Protein AF-A0AB34K8R4-F1 (afdb_monomer)

Structure (mmCIF, N/CA/C/O backbone):
data_AF-A0AB34K8R4-F1
#
_entry.id   AF-A0AB34K8R4-F1
#
loop_
_atom_site.group_PDB
_atom_site.id
_atom_site.type_symbol
_atom_site.label_atom_id
_atom_site.label_alt_id
_atom_site.label_comp_id
_atom_site.label_asym_id
_atom_site.label_entity_id
_atom_site.label_seq_id
_atom_site.pdbx_PDB_ins_code
_atom_site.Cartn_x
_atom_site.Cartn_y
_atom_site.Cartn_z
_atom_site.occupancy
_atom_site.B_iso_or_equiv
_atom_site.auth_seq_id
_atom_site.auth_comp_id
_atom_site.auth_asym_id
_atom_site.auth_atom_id
_atom_site.pdbx_PDB_model_num
ATOM 1 N N . MET A 1 1 ? -7.716 -26.026 41.797 1.00 44.16 1 MET A N 1
ATOM 2 C CA . MET A 1 1 ? -6.543 -26.499 41.030 1.00 44.16 1 MET A CA 1
ATOM 3 C C . MET A 1 1 ? -6.066 -25.318 40.185 1.00 44.16 1 MET A C 1
ATOM 5 O O . MET A 1 1 ? -6.617 -25.092 39.126 1.00 44.16 1 MET A O 1
ATOM 9 N N . GLN A 1 2 ? -5.386 -24.316 40.748 1.00 45.91 2 G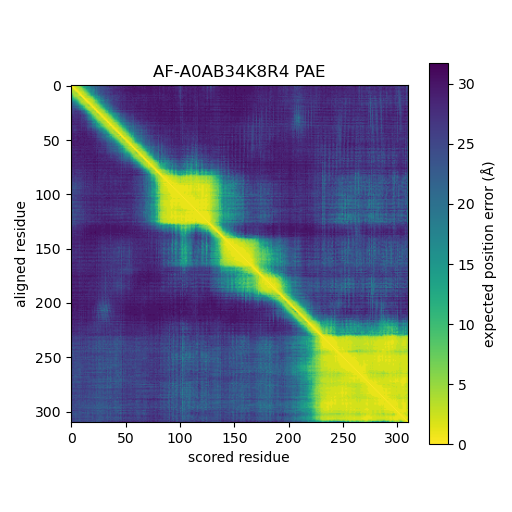LN A N 1
ATOM 10 C CA . GLN A 1 2 ? -3.930 -24.251 40.976 1.00 45.91 2 GLN A CA 1
ATOM 11 C C . GLN A 1 2 ? -3.099 -24.768 39.792 1.00 45.91 2 GLN A C 1
ATOM 13 O O . GLN A 1 2 ? -2.842 -25.962 39.697 1.00 45.91 2 GLN A O 1
ATOM 18 N N . ALA A 1 3 ? -2.654 -23.841 38.941 1.00 47.97 3 ALA A N 1
ATOM 19 C CA . ALA A 1 3 ? -1.427 -23.960 38.162 1.00 47.97 3 ALA A CA 1
ATOM 20 C C . ALA A 1 3 ? -0.857 -22.550 37.940 1.00 47.97 3 ALA A C 1
ATOM 22 O O . ALA A 1 3 ? -1.309 -21.797 37.082 1.00 47.97 3 ALA A O 1
ATOM 23 N N . CYS A 1 4 ? 0.107 -22.188 38.784 1.00 51.78 4 CYS A N 1
ATOM 24 C CA . CYS A 1 4 ? 0.983 -21.041 38.604 1.00 51.78 4 CYS A CA 1
ATOM 25 C C . CYS A 1 4 ? 1.878 -21.285 37.381 1.00 51.78 4 CYS A C 1
ATOM 27 O O . CYS A 1 4 ? 2.546 -22.316 37.331 1.00 51.78 4 CYS A O 1
ATOM 29 N N . TRP A 1 5 ? 1.952 -20.338 36.446 1.00 47.50 5 TRP A N 1
ATOM 30 C CA . TRP A 1 5 ? 3.063 -20.268 35.494 1.00 47.50 5 TRP A CA 1
ATOM 31 C C . TRP A 1 5 ? 3.930 -19.063 35.842 1.00 47.50 5 TRP A C 1
ATOM 33 O O . TRP A 1 5 ? 3.555 -17.907 35.668 1.00 47.50 5 TRP A O 1
ATOM 43 N N . ILE A 1 6 ? 5.070 -19.400 36.438 1.00 52.19 6 ILE A N 1
ATOM 44 C CA . ILE A 1 6 ? 6.186 -18.537 36.805 1.00 52.19 6 ILE A CA 1
ATOM 45 C C . ILE A 1 6 ? 6.989 -18.237 35.534 1.00 52.19 6 ILE A C 1
ATOM 47 O O . ILE A 1 6 ? 7.119 -19.089 34.654 1.00 52.19 6 ILE A O 1
ATOM 51 N N . GLY A 1 7 ? 7.497 -17.008 35.445 1.00 44.81 7 GLY A N 1
ATOM 52 C CA . GLY A 1 7 ? 8.233 -16.487 34.299 1.00 44.81 7 GLY A CA 1
ATOM 53 C C . GLY A 1 7 ? 9.544 -17.207 33.987 1.00 44.81 7 GLY A C 1
ATOM 54 O O . GLY A 1 7 ? 10.141 -17.870 34.833 1.00 44.81 7 GLY A O 1
ATOM 55 N N . ASN A 1 8 ? 10.012 -17.017 32.754 1.00 48.00 8 ASN A N 1
ATOM 56 C CA . ASN A 1 8 ? 11.366 -17.376 32.363 1.00 48.00 8 ASN A CA 1
ATOM 57 C C . ASN A 1 8 ? 11.880 -16.411 31.280 1.00 48.00 8 ASN A C 1
ATOM 59 O O . ASN A 1 8 ? 11.591 -16.567 30.096 1.00 48.00 8 ASN A O 1
ATOM 63 N N . THR A 1 9 ? 12.615 -15.381 31.699 1.00 48.06 9 THR A N 1
ATOM 64 C CA . THR A 1 9 ? 13.443 -14.534 30.829 1.00 48.06 9 THR A CA 1
ATOM 65 C C . THR A 1 9 ? 14.884 -15.040 30.884 1.00 48.06 9 THR A C 1
ATOM 67 O O . THR A 1 9 ? 15.492 -14.951 31.955 1.00 48.06 9 THR A O 1
ATOM 70 N N . PRO A 1 10 ? 15.493 -15.524 29.787 1.00 58.84 10 PRO A N 1
ATOM 71 C CA . PRO A 1 10 ? 16.933 -15.714 29.776 1.00 58.84 10 PRO A CA 1
ATOM 72 C C . PRO A 1 10 ? 17.637 -14.376 29.514 1.00 58.84 10 PRO A C 1
ATOM 74 O O . PRO A 1 10 ? 17.695 -13.880 28.391 1.00 58.84 10 PRO A O 1
ATOM 77 N N . SER A 1 11 ? 18.208 -13.813 30.578 1.00 50.53 11 SER A N 1
ATOM 78 C CA . SER A 1 11 ? 19.305 -12.847 30.506 1.00 50.53 11 SER A CA 1
ATOM 79 C C . SER A 1 11 ? 20.558 -13.553 29.987 1.00 50.53 11 SER A C 1
ATOM 81 O O . SER A 1 11 ? 21.302 -14.155 30.759 1.00 50.53 11 SER A O 1
ATOM 83 N N . SER A 1 12 ? 20.816 -13.487 28.685 1.00 56.31 12 SER A N 1
ATOM 84 C CA . SER A 1 12 ? 22.115 -13.850 28.115 1.00 56.31 12 SER A CA 1
ATOM 85 C C . SER A 1 12 ? 22.966 -12.592 27.958 1.00 56.31 12 SER A C 1
ATOM 87 O O . SER A 1 12 ? 22.833 -11.847 26.987 1.00 56.31 12 SER A O 1
ATOM 89 N N . GLY A 1 13 ? 23.830 -12.359 28.947 1.00 49.53 13 GLY A N 1
ATOM 90 C CA . GLY A 1 13 ? 24.922 -11.397 28.864 1.00 49.53 13 GLY A CA 1
ATOM 91 C C . GLY A 1 13 ? 25.917 -11.835 27.795 1.00 49.53 13 GLY A C 1
ATOM 92 O O . GLY A 1 13 ? 26.574 -12.864 27.934 1.00 49.53 13 GLY A O 1
ATOM 93 N N . PHE A 1 14 ? 26.008 -11.055 26.721 1.00 47.09 14 PHE A N 1
ATOM 94 C CA . PHE A 1 14 ? 27.017 -11.236 25.687 1.00 47.09 14 PHE A CA 1
ATOM 95 C C . PHE A 1 14 ? 28.217 -10.347 26.013 1.00 47.09 14 PHE A C 1
ATOM 97 O O . PHE A 1 14 ? 28.219 -9.138 25.784 1.00 47.09 14 PHE A O 1
ATOM 104 N N . THR A 1 15 ? 29.230 -10.965 26.609 1.00 52.12 15 THR A N 1
ATOM 105 C CA . THR A 1 15 ? 30.547 -10.379 26.857 1.00 52.12 15 THR A CA 1
ATOM 106 C C . THR A 1 15 ? 31.288 -10.261 25.523 1.00 52.12 15 THR A C 1
ATOM 108 O O . THR A 1 15 ? 31.590 -11.271 24.892 1.00 52.12 15 THR A O 1
ATOM 111 N N . PHE A 1 16 ? 31.581 -9.038 25.076 1.00 45.19 16 PHE A N 1
ATOM 112 C CA . PHE A 1 16 ? 32.457 -8.796 23.925 1.00 45.19 16 PHE A CA 1
ATOM 113 C C . PHE A 1 16 ? 33.918 -9.086 24.307 1.00 45.19 16 PHE A C 1
ATOM 115 O O . PHE A 1 16 ? 34.402 -8.494 25.276 1.00 45.19 16 PHE A O 1
ATOM 122 N N . PRO A 1 17 ? 34.655 -9.936 23.567 1.00 56.91 17 PRO A N 1
ATOM 123 C CA . PRO A 1 17 ? 36.096 -10.002 23.716 1.00 56.91 17 PRO A CA 1
ATOM 124 C C . PRO A 1 17 ? 36.736 -8.785 23.045 1.00 56.91 17 PRO A C 1
ATOM 126 O O . PRO A 1 17 ? 36.440 -8.427 21.904 1.00 56.91 17 PRO A O 1
ATOM 129 N N . ALA A 1 18 ? 37.624 -8.151 23.802 1.00 54.03 18 ALA A N 1
ATOM 130 C CA . ALA A 1 18 ? 38.539 -7.137 23.331 1.00 54.03 18 ALA A CA 1
ATOM 131 C C . ALA A 1 18 ? 39.548 -7.718 22.326 1.00 54.03 18 ALA A C 1
ATOM 133 O O . ALA A 1 18 ? 40.014 -8.843 22.482 1.00 54.03 18 ALA A O 1
ATOM 134 N N . SER A 1 19 ? 39.936 -6.862 21.380 1.00 53.72 19 SER A N 1
ATOM 135 C CA . SER A 1 19 ? 41.233 -6.848 20.695 1.00 53.72 19 SER A CA 1
ATOM 136 C C . SER A 1 19 ? 41.598 -8.042 19.811 1.00 53.72 19 SER A C 1
ATOM 138 O O . SER A 1 19 ? 42.140 -9.032 20.288 1.00 53.72 19 SER A O 1
ATOM 140 N N . LEU A 1 20 ? 41.500 -7.842 18.493 1.00 44.06 20 LEU A N 1
ATOM 141 C CA . LEU A 1 20 ? 42.453 -8.399 17.528 1.00 44.06 20 LEU A CA 1
ATOM 142 C C . LEU A 1 20 ? 42.766 -7.355 16.430 1.00 44.06 20 LEU A C 1
ATOM 144 O O . LEU A 1 20 ? 41.866 -6.604 16.046 1.00 44.06 20 LEU A O 1
ATOM 148 N N . PRO A 1 21 ? 44.028 -7.266 15.964 1.00 64.88 21 PRO A N 1
ATOM 149 C CA . PRO A 1 21 ? 44.487 -6.306 14.966 1.00 64.88 21 PRO A CA 1
ATOM 150 C C . PRO A 1 21 ? 44.390 -6.905 13.556 1.00 64.88 21 PRO A C 1
ATOM 152 O O . PRO A 1 21 ? 44.861 -8.015 13.340 1.00 64.88 21 PRO A O 1
ATOM 155 N N . GLU A 1 22 ? 43.848 -6.168 12.584 1.00 44.31 22 GLU A N 1
ATOM 156 C CA . GLU A 1 22 ? 43.955 -6.539 11.165 1.00 44.31 22 GLU A CA 1
ATOM 157 C C . GLU A 1 22 ? 44.293 -5.323 10.293 1.00 44.31 22 GLU A C 1
ATOM 159 O O . GLU A 1 22 ? 43.442 -4.637 9.727 1.00 44.31 22 GLU A O 1
ATOM 164 N N . ASP A 1 23 ? 45.600 -5.085 10.181 1.00 50.81 23 ASP A N 1
ATOM 165 C CA . ASP A 1 23 ? 46.236 -4.644 8.944 1.00 50.81 23 ASP A CA 1
ATOM 166 C C . ASP A 1 23 ? 45.955 -5.680 7.841 1.00 50.81 23 ASP A C 1
ATOM 168 O O . ASP A 1 23 ? 46.574 -6.739 7.844 1.00 50.81 23 ASP A O 1
ATOM 172 N N . ALA A 1 24 ? 45.030 -5.392 6.915 1.00 49.94 24 ALA A N 1
ATOM 173 C CA . ALA A 1 24 ? 45.035 -5.876 5.521 1.00 49.94 24 ALA A CA 1
ATOM 174 C C . ALA A 1 24 ? 43.734 -5.489 4.789 1.00 49.94 24 ALA A C 1
ATOM 176 O O . ALA A 1 24 ? 42.838 -6.306 4.589 1.00 49.94 24 ALA A O 1
ATOM 177 N N . PHE A 1 25 ? 43.636 -4.248 4.308 1.00 41.22 25 PHE A N 1
ATOM 178 C CA . PHE A 1 25 ? 42.650 -3.900 3.277 1.00 41.22 25 PHE A CA 1
ATOM 179 C C . PHE A 1 25 ? 43.275 -4.055 1.880 1.00 41.22 25 PHE A C 1
ATOM 181 O O . PHE A 1 25 ? 44.130 -3.243 1.514 1.00 41.22 25 PHE A O 1
ATOM 188 N N . PRO A 1 26 ? 42.859 -5.033 1.049 1.00 48.69 26 PRO A N 1
ATOM 189 C CA . PRO A 1 26 ? 43.187 -5.017 -0.367 1.00 48.69 26 PRO A CA 1
ATOM 190 C C . PRO A 1 26 ? 42.372 -3.935 -1.088 1.00 48.69 26 PRO A C 1
ATOM 192 O O . PRO A 1 26 ? 41.167 -3.762 -0.899 1.00 48.69 26 PRO A O 1
ATOM 195 N N . ALA A 1 27 ? 43.085 -3.182 -1.917 1.00 41.94 27 ALA A N 1
ATOM 196 C CA . ALA A 1 27 ? 42.621 -2.008 -2.626 1.00 41.94 27 ALA A CA 1
ATOM 197 C C . ALA A 1 27 ? 41.453 -2.271 -3.599 1.00 41.94 27 ALA A C 1
ATOM 199 O O . ALA A 1 27 ? 41.470 -3.192 -4.409 1.00 41.94 27 ALA A O 1
ATOM 200 N N . ALA A 1 28 ? 40.479 -1.362 -3.530 1.00 43.00 28 ALA A N 1
ATOM 201 C CA . ALA A 1 28 ? 39.682 -0.780 -4.610 1.00 43.00 28 ALA A CA 1
ATOM 202 C C . ALA A 1 28 ? 39.607 -1.528 -5.962 1.00 43.00 28 ALA A C 1
ATOM 204 O O . ALA A 1 28 ? 40.502 -1.457 -6.804 1.00 43.00 28 ALA A O 1
ATOM 205 N N . PHE A 1 29 ? 38.427 -2.088 -6.242 1.00 39.03 29 PHE A N 1
ATOM 206 C CA . PHE A 1 29 ? 37.989 -2.441 -7.592 1.00 39.03 29 PHE A CA 1
ATOM 207 C C . PHE A 1 29 ? 37.961 -1.202 -8.517 1.00 39.03 29 PHE A C 1
ATOM 209 O O . PHE A 1 29 ? 37.364 -0.181 -8.153 1.00 39.03 29 PHE A O 1
ATOM 216 N N . PRO A 1 30 ? 38.526 -1.265 -9.739 1.00 48.47 30 PRO A N 1
ATOM 217 C CA . PRO A 1 30 ? 38.465 -0.158 -10.682 1.00 48.47 30 PRO A CA 1
ATOM 218 C C . PRO A 1 30 ? 37.067 -0.036 -11.302 1.00 48.47 30 PRO A C 1
ATOM 220 O O . PRO A 1 30 ? 36.516 -0.972 -11.885 1.00 48.47 30 PRO A O 1
ATOM 223 N N . ARG A 1 31 ? 36.502 1.171 -11.217 1.00 47.34 31 ARG A N 1
ATOM 224 C CA . ARG A 1 31 ? 35.324 1.594 -11.981 1.00 47.34 31 ARG A CA 1
ATOM 225 C C . ARG A 1 31 ? 35.638 1.519 -13.479 1.00 47.34 31 ARG A C 1
ATOM 227 O O . ARG A 1 31 ? 36.459 2.288 -13.970 1.00 47.34 31 ARG A O 1
ATOM 234 N N . ARG A 1 32 ? 34.944 0.645 -14.218 1.00 40.44 32 ARG A N 1
ATOM 235 C CA . ARG A 1 32 ? 34.864 0.720 -15.686 1.00 40.44 32 ARG A CA 1
ATOM 236 C C . ARG A 1 32 ? 34.214 2.051 -16.074 1.00 40.44 32 ARG A C 1
ATOM 238 O O . ARG A 1 32 ? 33.018 2.246 -15.868 1.00 40.44 32 ARG A O 1
ATOM 245 N N . SER A 1 33 ? 35.018 2.965 -16.606 1.00 47.97 33 SER A N 1
ATOM 246 C CA . SER A 1 33 ? 34.569 4.179 -17.279 1.00 47.97 33 SER A CA 1
ATOM 247 C C . SER A 1 33 ? 33.841 3.802 -18.570 1.00 47.97 33 SER A C 1
ATOM 249 O O . SER A 1 33 ? 34.369 3.096 -19.427 1.00 47.97 33 SER A O 1
ATOM 251 N N . ALA A 1 34 ? 32.593 4.250 -18.694 1.00 50.00 34 ALA A N 1
ATOM 252 C CA . ALA A 1 34 ? 31.858 4.205 -19.948 1.00 50.00 34 ALA A CA 1
ATOM 253 C C . ALA A 1 34 ? 32.475 5.217 -20.937 1.00 50.00 34 ALA A C 1
ATOM 255 O O . ALA A 1 34 ? 32.829 6.322 -20.515 1.00 50.00 34 ALA A O 1
ATOM 256 N N . PRO A 1 35 ? 32.613 4.878 -22.231 1.00 53.62 35 PRO A N 1
ATOM 257 C CA . PRO A 1 35 ? 33.081 5.821 -23.239 1.00 53.62 35 PRO A CA 1
ATOM 258 C C . PRO A 1 35 ? 32.061 6.950 -23.430 1.00 53.62 35 PRO A C 1
ATOM 260 O O . PRO A 1 35 ? 30.857 6.712 -23.534 1.00 53.62 35 PRO A O 1
ATOM 263 N N . ALA A 1 36 ? 32.564 8.185 -23.467 1.00 54.62 36 ALA A N 1
ATOM 264 C CA . ALA A 1 36 ? 31.784 9.382 -23.745 1.00 54.62 36 ALA A CA 1
ATOM 265 C C . ALA A 1 36 ? 31.084 9.276 -25.117 1.00 54.62 36 ALA A C 1
ATOM 267 O O . ALA A 1 36 ? 31.716 8.849 -26.088 1.00 54.62 36 ALA A O 1
ATOM 268 N N . PRO A 1 37 ? 29.801 9.665 -25.232 1.00 55.03 37 PRO A N 1
ATOM 269 C CA . PRO A 1 37 ? 29.131 9.707 -26.522 1.00 55.03 37 PRO A CA 1
ATOM 270 C C . PRO A 1 37 ? 29.724 10.831 -27.390 1.00 55.03 37 PRO A C 1
ATOM 272 O O . PRO A 1 37 ? 30.011 11.917 -26.877 1.00 55.03 37 PRO A O 1
ATOM 275 N N . PRO A 1 38 ? 29.896 10.613 -28.706 1.00 54.22 38 PRO A N 1
ATOM 276 C CA . PRO A 1 38 ? 30.316 11.671 -29.610 1.00 54.22 38 PRO A CA 1
ATOM 277 C C . PRO A 1 38 ? 29.244 12.762 -29.653 1.00 54.22 38 PRO A C 1
ATOM 279 O O . PRO A 1 38 ? 28.055 12.475 -29.815 1.00 54.22 38 PRO A O 1
ATOM 282 N N . LEU A 1 39 ? 29.684 14.016 -29.542 1.00 52.31 39 LEU A N 1
ATOM 283 C CA . LEU A 1 39 ? 28.885 15.213 -29.787 1.00 52.31 39 LEU A CA 1
ATOM 284 C C . LEU A 1 39 ? 28.415 15.217 -31.248 1.00 52.31 39 LEU A C 1
ATOM 286 O O . LEU A 1 39 ? 29.022 15.829 -32.125 1.00 52.31 39 LEU A O 1
ATOM 290 N N . ARG A 1 40 ? 27.318 14.510 -31.527 1.00 42.81 40 ARG A N 1
ATOM 291 C CA . ARG A 1 40 ? 26.565 14.686 -32.762 1.00 42.81 40 ARG A CA 1
ATOM 292 C C . ARG A 1 40 ? 25.694 15.920 -32.608 1.00 42.81 40 ARG A C 1
ATOM 294 O O . ARG A 1 40 ? 24.603 15.872 -32.050 1.00 42.81 40 ARG A O 1
ATOM 301 N N . SER A 1 41 ? 26.225 17.013 -33.144 1.00 54.44 41 SER A N 1
ATOM 302 C CA . SER A 1 41 ? 25.468 18.154 -33.639 1.00 54.44 41 SER A CA 1
ATOM 303 C C . SER A 1 41 ? 24.287 17.649 -34.475 1.00 54.44 41 SER A C 1
ATOM 305 O O . SER A 1 41 ? 24.445 17.215 -35.615 1.00 54.44 41 SER A O 1
ATOM 307 N N . LEU A 1 42 ? 23.102 17.641 -33.872 1.00 47.56 42 LEU A N 1
ATOM 308 C CA . LEU A 1 42 ? 21.835 17.539 -34.572 1.00 47.56 42 LEU A CA 1
ATOM 309 C C . LEU A 1 42 ? 21.083 18.827 -34.272 1.00 47.56 42 LEU A C 1
ATOM 311 O O . LEU A 1 42 ? 20.375 18.947 -33.276 1.00 47.56 42 LEU A O 1
ATOM 315 N N . TYR A 1 43 ? 21.255 19.792 -35.172 1.00 49.38 43 TYR A N 1
ATOM 316 C CA . TYR A 1 43 ? 20.248 20.803 -35.445 1.00 49.38 43 TYR A CA 1
ATOM 317 C C . TYR A 1 43 ? 18.932 20.083 -35.782 1.00 49.38 43 TYR A C 1
ATOM 319 O O . TYR A 1 43 ? 18.645 19.787 -36.944 1.00 49.38 43 TYR A O 1
ATOM 327 N N . LEU A 1 44 ? 18.118 19.776 -34.768 1.00 46.31 44 LEU A N 1
ATOM 328 C CA . LEU A 1 44 ? 16.710 19.473 -34.978 1.00 46.31 44 LEU A CA 1
ATOM 329 C C . LEU A 1 44 ? 15.996 20.784 -35.285 1.00 46.31 44 LEU A C 1
ATOM 331 O O . LEU A 1 44 ? 15.543 21.528 -34.423 1.00 46.31 44 LEU A O 1
ATOM 335 N N . ARG A 1 45 ? 15.949 21.034 -36.587 1.00 42.03 45 ARG A N 1
ATOM 336 C CA . ARG A 1 45 ? 14.981 21.843 -37.308 1.00 42.03 45 ARG A CA 1
ATOM 337 C C . ARG A 1 45 ? 13.584 21.623 -36.710 1.00 42.03 45 ARG A C 1
ATOM 339 O O . ARG A 1 45 ? 12.965 20.594 -36.960 1.00 42.03 45 ARG A O 1
ATOM 346 N N . SER A 1 46 ? 13.114 22.581 -35.916 1.00 47.34 46 SER A N 1
ATOM 347 C CA . SER A 1 46 ? 11.742 22.655 -35.412 1.00 47.34 46 SER A CA 1
ATOM 348 C C . SER A 1 46 ? 10.745 22.656 -36.575 1.00 47.34 46 SER A C 1
ATOM 350 O O . SER A 1 46 ? 10.755 23.604 -37.365 1.00 47.34 46 SER A O 1
ATOM 352 N N . PRO A 1 47 ? 9.848 21.664 -36.707 1.00 54.41 47 PRO A N 1
ATOM 353 C CA . PRO A 1 47 ? 8.673 21.830 -37.536 1.00 54.41 47 PRO A CA 1
ATOM 354 C C . PRO A 1 47 ? 7.611 22.579 -36.727 1.00 54.41 47 PRO A C 1
ATOM 356 O O . PRO A 1 47 ? 7.240 22.199 -35.617 1.00 54.41 47 PRO A O 1
ATOM 359 N N . HIS A 1 48 ? 7.158 23.684 -37.308 1.00 42.62 48 HIS A N 1
ATOM 360 C CA . HIS A 1 48 ? 6.106 24.549 -36.808 1.00 42.62 48 HIS A CA 1
ATOM 361 C C . HIS A 1 48 ? 4.914 23.776 -36.232 1.00 42.62 48 HIS A C 1
ATOM 363 O O . HIS A 1 48 ? 4.244 22.996 -36.909 1.00 42.62 48 HIS A O 1
ATOM 369 N N . ARG A 1 49 ? 4.627 24.107 -34.975 1.00 45.16 49 ARG A N 1
ATOM 370 C CA . ARG A 1 49 ? 3.374 23.892 -34.258 1.00 45.16 49 ARG A CA 1
ATOM 371 C C . ARG A 1 49 ? 2.233 24.506 -35.090 1.00 45.16 49 ARG A C 1
ATOM 373 O O . ARG A 1 49 ? 1.983 25.705 -35.003 1.00 45.16 49 ARG A O 1
ATOM 380 N N . ARG A 1 50 ? 1.565 23.712 -35.939 1.00 47.16 50 ARG A N 1
ATOM 381 C CA . ARG A 1 50 ? 0.283 24.111 -36.542 1.00 47.16 50 ARG A CA 1
ATOM 382 C C . ARG A 1 50 ? -0.771 24.081 -35.445 1.00 47.16 50 ARG A C 1
ATOM 384 O O . ARG A 1 50 ? -1.237 23.022 -35.039 1.00 47.16 50 ARG A O 1
ATOM 391 N N . LEU A 1 51 ? -1.101 25.272 -34.963 1.00 47.84 51 LEU A N 1
ATOM 392 C CA . LEU A 1 51 ? -2.338 25.559 -34.259 1.00 47.84 51 LEU A CA 1
ATOM 393 C C . LEU A 1 51 ? -3.498 25.161 -35.181 1.00 47.84 51 LEU A C 1
ATOM 395 O O . LEU A 1 51 ? -3.706 25.790 -36.215 1.00 47.84 51 LEU A O 1
ATOM 399 N N . HIS A 1 52 ? -4.225 24.108 -34.822 1.00 45.34 52 HIS A N 1
ATOM 400 C CA . HIS A 1 52 ? -5.573 23.873 -35.323 1.00 45.34 52 HIS A CA 1
ATOM 401 C C . HIS A 1 52 ? -6.558 24.332 -34.240 1.00 45.34 52 HIS A C 1
ATOM 403 O O . HIS A 1 52 ? -6.656 23.672 -33.207 1.00 45.34 52 HIS A O 1
ATOM 409 N N . PRO A 1 53 ? -7.278 25.449 -34.442 1.00 61.50 53 PRO A N 1
ATOM 410 C CA . PRO A 1 53 ? -8.478 25.773 -33.689 1.00 61.50 53 PRO A CA 1
ATOM 411 C C . PRO A 1 53 ? -9.694 25.196 -34.432 1.00 61.50 53 PRO A C 1
ATOM 413 O O . PRO A 1 53 ? -10.075 25.684 -35.490 1.00 61.50 53 PRO A O 1
ATOM 416 N N . ASN A 1 54 ? -10.270 24.120 -33.905 1.00 51.59 54 ASN A N 1
ATOM 417 C CA . ASN A 1 54 ? -11.575 23.570 -34.300 1.00 51.59 54 ASN A CA 1
ATOM 418 C C . ASN A 1 54 ? -12.066 22.752 -33.094 1.00 51.59 54 ASN A C 1
ATOM 420 O O . ASN A 1 54 ? -11.643 21.614 -32.938 1.00 51.59 54 ASN A O 1
ATOM 424 N N . GLY A 1 55 ? -12.673 23.375 -32.077 1.00 43.88 55 GLY A N 1
ATOM 425 C CA . GLY A 1 55 ? -14.138 23.494 -31.921 1.00 43.88 55 GLY A CA 1
ATOM 426 C C . GLY A 1 55 ? -14.660 22.361 -31.001 1.00 43.88 55 GLY A C 1
ATOM 427 O O . GLY A 1 55 ? -13.993 21.332 -30.952 1.00 43.88 55 GLY A O 1
ATOM 428 N N . PRO A 1 56 ? -15.788 22.478 -30.262 1.00 51.75 56 PRO A N 1
ATOM 429 C CA . PRO A 1 56 ? -16.853 23.466 -30.372 1.00 51.75 56 PRO A CA 1
ATOM 430 C C . PRO A 1 56 ? -17.093 24.334 -29.116 1.00 51.75 56 PRO A C 1
ATOM 432 O O . PRO A 1 56 ? -16.678 24.053 -27.996 1.00 51.75 56 PRO A O 1
ATOM 435 N N . SER A 1 57 ? -17.800 25.414 -29.412 1.00 54.03 57 SER A N 1
ATOM 436 C CA . SER A 1 57 ? -18.475 26.437 -28.616 1.00 54.03 57 SER A CA 1
ATOM 437 C C . SER A 1 57 ? -19.036 26.056 -27.228 1.00 54.03 57 SER A C 1
ATOM 439 O O . SER A 1 57 ? -19.642 24.997 -27.071 1.00 54.03 57 SER A O 1
ATOM 441 N N . PRO A 1 58 ? -18.990 26.995 -26.257 1.00 54.91 58 PRO A N 1
ATOM 442 C CA . PRO A 1 58 ? -19.850 26.976 -25.079 1.00 54.91 58 PRO A CA 1
ATOM 443 C C . PRO A 1 58 ? -21.273 27.400 -25.473 1.00 54.91 58 PRO A C 1
ATOM 445 O O . PRO A 1 58 ? -21.481 28.489 -26.013 1.00 54.91 58 PRO A O 1
ATOM 448 N N . LEU A 1 59 ? -22.260 26.539 -25.224 1.00 60.97 59 LEU A N 1
ATOM 449 C CA . LEU A 1 59 ? -23.664 26.921 -25.357 1.00 60.97 59 LEU A CA 1
ATOM 450 C C . LEU A 1 59 ? -24.079 27.847 -24.198 1.00 60.97 59 LEU A C 1
ATOM 452 O O . LEU A 1 59 ? -23.733 27.567 -23.048 1.00 60.97 59 LEU A O 1
ATOM 456 N N . PRO A 1 60 ? -24.831 28.925 -24.483 1.00 60.75 60 PRO A N 1
ATOM 457 C CA . PRO A 1 60 ? -25.335 29.851 -23.484 1.00 60.75 60 PRO A CA 1
ATOM 458 C C . PRO A 1 60 ? -26.780 29.507 -23.050 1.00 60.75 60 PRO A C 1
ATOM 460 O O . PRO A 1 60 ? -27.564 29.000 -23.843 1.00 60.75 60 PRO A O 1
ATOM 463 N N . TYR A 1 61 ? -27.0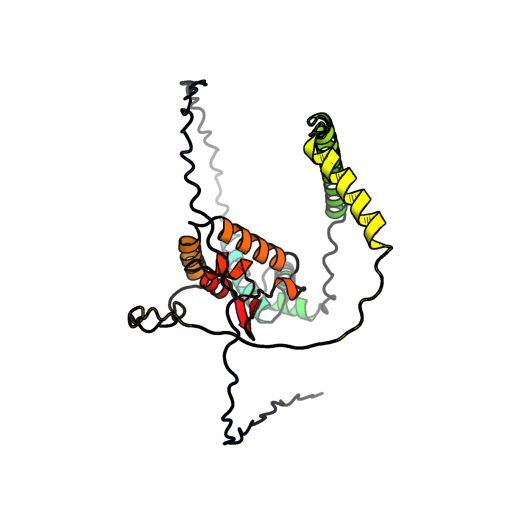94 29.828 -21.788 1.00 56.34 61 TYR A N 1
ATOM 464 C CA . TYR A 1 61 ? -28.413 30.038 -21.156 1.00 56.34 61 TYR A CA 1
ATOM 465 C C . TYR A 1 61 ? -29.593 29.103 -21.476 1.00 56.34 61 TYR A C 1
ATOM 467 O O . TYR A 1 61 ? -30.163 29.196 -22.550 1.00 56.34 61 TYR A O 1
ATOM 475 N N . LEU A 1 62 ? -30.116 28.424 -20.443 1.00 46.00 62 LEU A N 1
ATOM 476 C CA . LEU A 1 62 ? -31.559 28.338 -20.134 1.00 46.00 62 LEU A CA 1
ATOM 477 C C . LEU A 1 62 ? -31.703 28.162 -18.608 1.00 46.00 62 LEU A C 1
ATOM 479 O O . LEU A 1 62 ? -31.203 27.206 -18.031 1.00 46.00 62 LEU A O 1
ATOM 483 N N . LEU A 1 63 ? -32.091 29.220 -17.896 1.00 41.56 63 LEU A N 1
ATOM 484 C CA . LEU A 1 63 ? -33.428 29.401 -17.315 1.00 41.56 63 LEU A CA 1
ATOM 485 C C . LEU A 1 63 ? -33.879 28.286 -16.347 1.00 41.56 63 LEU A C 1
ATOM 487 O O . LEU A 1 63 ? -34.140 27.150 -16.719 1.00 41.56 63 LEU A O 1
ATOM 491 N N . THR A 1 64 ? -34.026 28.716 -15.093 1.00 47.81 64 THR A N 1
ATOM 492 C CA . THR A 1 64 ? -34.771 28.153 -13.953 1.00 47.81 64 THR A CA 1
ATOM 493 C C . THR A 1 64 ? -35.926 27.191 -14.273 1.00 47.81 64 THR A C 1
ATOM 495 O O . THR A 1 64 ? -36.687 27.437 -15.207 1.00 47.81 64 THR A O 1
ATOM 498 N N . PRO A 1 65 ? -36.245 26.291 -13.322 1.00 50.78 65 PRO A N 1
ATOM 499 C CA . PRO A 1 65 ? -37.479 26.540 -12.577 1.00 50.78 65 PRO A CA 1
ATOM 500 C C . PRO A 1 65 ? -37.251 26.653 -11.066 1.00 50.78 65 PRO A C 1
ATOM 502 O O . PRO A 1 65 ? -36.883 25.718 -10.361 1.00 50.78 65 PRO A O 1
ATOM 505 N N . ARG A 1 66 ? -37.580 27.845 -10.571 1.00 53.84 66 ARG A N 1
ATOM 506 C CA . ARG A 1 66 ? -38.127 28.095 -9.242 1.00 53.84 66 ARG A CA 1
ATOM 507 C C . ARG A 1 66 ? -39.362 27.207 -9.090 1.00 53.84 66 ARG A C 1
ATOM 509 O O . ARG A 1 66 ? -40.374 27.490 -9.720 1.00 53.84 66 ARG A O 1
ATOM 516 N N . SER A 1 67 ? -39.305 26.146 -8.290 1.00 43.12 67 SER A N 1
ATOM 517 C CA . SER A 1 67 ? -40.532 25.451 -7.908 1.00 43.12 67 SER A CA 1
ATOM 518 C C . SER A 1 67 ? -40.394 24.714 -6.583 1.00 43.12 67 SER A C 1
ATOM 520 O O . SER A 1 67 ? -39.653 23.748 -6.452 1.00 43.12 67 SER A O 1
ATOM 522 N N . SER A 1 68 ? -41.213 25.186 -5.644 1.00 44.34 68 SER A N 1
ATOM 523 C CA . SER A 1 68 ? -41.858 24.387 -4.606 1.00 44.34 68 SER A CA 1
ATOM 524 C C . SER A 1 68 ? -41.016 23.985 -3.396 1.00 44.34 68 SER A C 1
ATOM 526 O O . SER A 1 68 ? -40.691 22.821 -3.185 1.00 44.34 68 SER A O 1
ATOM 528 N N . SER A 1 69 ? -40.830 24.948 -2.485 1.00 45.62 69 SER A N 1
ATOM 529 C CA . SER A 1 69 ? -40.910 24.654 -1.050 1.00 45.62 69 SER A CA 1
ATOM 530 C C . SER A 1 69 ? -42.268 24.016 -0.746 1.00 45.62 69 SER A C 1
ATOM 532 O O . SER A 1 69 ? -43.232 24.706 -0.414 1.00 45.62 69 SER A O 1
ATOM 534 N N . VAL A 1 70 ? -42.349 22.693 -0.851 1.00 51.19 70 VAL A N 1
ATOM 535 C CA . VAL A 1 70 ? -43.406 21.926 -0.197 1.00 51.19 70 VAL A CA 1
ATOM 536 C C . VAL A 1 70 ? -43.096 21.984 1.294 1.00 51.19 70 VAL A C 1
ATOM 538 O O . VAL A 1 70 ? -42.219 21.284 1.798 1.00 51.19 70 VAL A O 1
ATOM 541 N N . ARG A 1 71 ? -43.777 22.893 1.998 1.00 47.25 71 ARG A N 1
ATOM 542 C CA . ARG A 1 71 ? -43.867 22.860 3.458 1.00 47.25 71 ARG A CA 1
ATOM 543 C C . ARG A 1 71 ? -44.614 21.581 3.817 1.00 47.25 71 ARG A C 1
ATOM 545 O O . ARG A 1 71 ? -45.839 21.542 3.762 1.00 47.25 71 ARG A O 1
ATOM 552 N N . LEU A 1 72 ? -43.859 20.532 4.125 1.00 46.00 72 LEU A N 1
ATOM 553 C CA . LEU A 1 72 ? -44.398 19.354 4.786 1.00 46.00 72 LEU A CA 1
ATOM 554 C C . LEU A 1 72 ? -45.055 19.803 6.102 1.00 46.00 72 LEU A C 1
ATOM 556 O O . LEU A 1 72 ? -44.462 20.613 6.823 1.00 46.00 72 LEU A O 1
ATOM 560 N N . PRO A 1 73 ? -46.271 19.320 6.407 1.00 58.91 73 PRO A N 1
ATOM 561 C CA . PRO A 1 73 ? -46.914 19.578 7.683 1.00 58.91 73 PRO A CA 1
ATOM 562 C C . PRO A 1 73 ? -45.992 19.070 8.789 1.00 58.91 73 PRO A C 1
ATOM 564 O O . PRO A 1 73 ? -45.679 17.883 8.863 1.00 58.91 73 PRO A O 1
ATOM 567 N N . THR A 1 74 ? -45.524 19.992 9.626 1.00 61.22 74 THR A N 1
ATOM 568 C CA . THR A 1 74 ? -44.865 19.672 10.889 1.00 61.22 74 THR A CA 1
ATOM 569 C C . THR A 1 74 ? -45.794 18.749 11.670 1.00 61.22 74 THR A C 1
ATOM 571 O O . THR A 1 74 ? -46.906 19.183 11.991 1.00 61.22 74 THR A O 1
ATOM 574 N N . PRO A 1 75 ? -45.397 17.498 11.959 1.00 59.16 75 PRO A N 1
ATOM 575 C CA . PRO A 1 75 ? -46.197 16.643 12.813 1.00 59.16 75 PRO A CA 1
ATOM 576 C C . PRO A 1 75 ? -46.293 17.317 14.191 1.00 59.16 75 PRO A C 1
ATOM 578 O O . PRO A 1 75 ? -45.257 17.612 14.797 1.00 59.16 75 PRO A O 1
ATOM 581 N N . PRO A 1 76 ? -47.500 17.610 14.706 1.00 61.34 76 PRO A N 1
ATOM 582 C CA . PRO A 1 76 ? -47.649 17.830 16.133 1.00 61.34 76 PRO A CA 1
ATOM 583 C C . PRO A 1 76 ? -47.291 16.510 16.829 1.00 61.34 76 PRO A C 1
ATOM 585 O O . PRO A 1 76 ? -47.470 15.445 16.248 1.00 61.34 76 PRO A O 1
ATOM 588 N N . PHE A 1 77 ? -46.799 16.582 18.064 1.00 49.38 77 PHE A N 1
ATOM 589 C CA . PHE A 1 77 ? -46.335 15.457 18.892 1.00 49.38 77 PHE A CA 1
ATOM 590 C C . PHE A 1 77 ? -44.863 15.053 18.690 1.00 49.38 77 PHE A C 1
ATOM 592 O O . PHE A 1 77 ? -44.525 14.045 18.089 1.00 49.38 77 PHE A O 1
ATOM 599 N N . GLY A 1 78 ? -43.954 15.835 19.278 1.00 55.75 78 GLY A N 1
ATOM 600 C CA . GLY A 1 78 ? -43.371 15.488 20.584 1.00 55.75 78 GLY A CA 1
ATOM 601 C C . GLY A 1 78 ? -42.770 14.093 20.821 1.00 55.75 78 GLY A C 1
ATOM 602 O O . GLY A 1 78 ? -42.595 13.737 21.984 1.00 55.75 78 GLY A O 1
ATOM 603 N N . VAL A 1 79 ? -42.432 13.298 19.804 1.00 56.09 79 VAL A N 1
ATOM 604 C CA . VAL A 1 79 ? -41.654 12.068 20.022 1.00 56.09 79 VAL A CA 1
ATOM 605 C C . VAL A 1 79 ? -40.191 12.466 20.226 1.00 56.09 79 VAL A C 1
ATOM 607 O O . VAL A 1 79 ? -39.450 12.691 19.271 1.00 56.09 79 VAL A O 1
ATOM 610 N N . ARG A 1 80 ? -39.774 12.622 21.490 1.00 57.53 80 ARG A N 1
ATOM 611 C CA . ARG A 1 80 ? -38.358 12.809 21.841 1.00 57.53 80 ARG A CA 1
ATOM 612 C C . ARG A 1 80 ? -37.575 11.621 21.259 1.00 57.53 80 ARG A C 1
ATOM 614 O O . ARG A 1 80 ? -37.919 10.483 21.579 1.00 57.53 80 ARG A O 1
ATOM 621 N N . PRO A 1 81 ? -36.546 11.844 20.423 1.00 58.06 81 PRO A N 1
ATOM 622 C CA . PRO A 1 81 ? -35.729 10.764 19.888 1.00 58.06 81 PRO A CA 1
ATOM 623 C C . PRO A 1 81 ? -34.941 10.118 21.035 1.00 58.06 81 PRO A C 1
ATOM 625 O O . PRO A 1 81 ? -33.862 10.575 21.399 1.00 58.06 81 PRO A O 1
ATOM 628 N N . MET A 1 82 ? -35.484 9.046 21.618 1.00 55.81 82 MET A N 1
ATOM 629 C CA . MET A 1 82 ? -34.847 8.287 22.706 1.00 55.81 82 MET A CA 1
ATOM 630 C C . MET A 1 82 ? -33.565 7.538 22.277 1.00 55.81 82 MET A C 1
ATOM 632 O O . MET A 1 82 ? -32.906 6.922 23.107 1.00 55.81 82 MET A O 1
ATOM 636 N N . GLY A 1 83 ? -33.168 7.596 21.001 1.00 60.34 83 GLY A N 1
ATOM 637 C CA . GLY A 1 83 ? -32.024 6.837 20.474 1.00 60.34 83 GLY A CA 1
ATOM 638 C C . GLY A 1 83 ? -30.640 7.474 20.669 1.00 60.34 83 GLY A C 1
ATOM 639 O O . GLY A 1 83 ? -29.627 6.785 20.533 1.00 60.34 83 GLY A O 1
ATOM 640 N N . ALA A 1 84 ? -30.551 8.770 20.988 1.00 70.75 84 ALA A N 1
ATOM 641 C CA . ALA A 1 84 ? -29.254 9.459 21.038 1.00 70.75 84 ALA A CA 1
ATOM 642 C C . ALA A 1 84 ? -28.455 9.169 22.324 1.00 70.75 84 ALA A C 1
ATOM 644 O O . ALA A 1 84 ? -27.233 9.030 22.267 1.00 70.75 84 ALA A O 1
ATOM 645 N N . GLU A 1 85 ? -29.123 9.040 23.476 1.00 70.00 85 GLU A N 1
ATOM 646 C CA . GLU A 1 85 ? -28.454 8.694 24.741 1.00 70.00 85 GLU A CA 1
ATOM 647 C C . GLU A 1 85 ? -28.025 7.230 24.783 1.00 70.00 85 GLU A C 1
ATOM 649 O O . GLU A 1 85 ? -26.894 6.935 25.171 1.00 70.00 85 GLU A O 1
ATOM 654 N N . GLN A 1 86 ? -28.881 6.327 24.295 1.00 78.06 86 GLN A N 1
ATOM 655 C CA . GLN A 1 86 ? -28.561 4.901 24.224 1.00 78.06 86 GLN A CA 1
ATOM 656 C C . GLN A 1 86 ? -27.297 4.671 23.397 1.00 78.06 86 GLN A C 1
ATOM 658 O O . GLN A 1 86 ? -26.418 3.945 23.838 1.00 78.06 86 GLN A O 1
ATOM 663 N N . SER A 1 87 ? -27.134 5.381 22.276 1.00 81.75 87 SER A N 1
ATOM 664 C CA . SER A 1 87 ? -25.946 5.267 21.418 1.00 81.75 87 SER A CA 1
ATOM 665 C C . SER A 1 87 ? -24.636 5.653 22.120 1.00 81.75 87 SER A C 1
ATOM 667 O O . SER A 1 87 ? -23.591 5.071 21.831 1.00 81.75 87 SER A O 1
ATOM 669 N N . ARG A 1 88 ? -24.660 6.621 23.051 1.00 86.06 88 ARG A N 1
ATOM 670 C CA . ARG A 1 88 ? -23.459 7.016 23.810 1.00 86.06 88 ARG A CA 1
ATOM 671 C C . ARG A 1 88 ? -23.112 5.995 24.889 1.00 86.06 88 ARG A C 1
ATOM 673 O O . ARG A 1 88 ? -21.946 5.622 24.995 1.00 86.06 88 ARG A O 1
ATOM 680 N N . ALA A 1 89 ? -24.110 5.523 25.637 1.00 87.12 89 ALA A N 1
ATOM 681 C CA . ALA A 1 89 ? -23.917 4.479 26.643 1.00 87.12 89 ALA A CA 1
ATOM 682 C C . ALA A 1 89 ? -23.407 3.177 26.000 1.00 87.12 89 ALA A C 1
ATOM 684 O O . ALA A 1 89 ? -22.439 2.587 26.476 1.00 87.12 89 ALA A O 1
ATOM 685 N N . HIS A 1 90 ? -23.973 2.803 24.848 1.00 91.50 90 HIS A N 1
ATOM 686 C CA . HIS A 1 90 ? -23.596 1.595 24.113 1.00 91.50 90 HIS A CA 1
ATOM 687 C C . HIS A 1 90 ? -22.134 1.595 23.656 1.00 91.50 90 HIS A C 1
ATOM 689 O O . HIS A 1 90 ? -21.501 0.541 23.613 1.00 91.50 90 HIS A O 1
ATOM 695 N N . ARG A 1 91 ? -21.595 2.772 23.310 1.00 93.19 91 ARG A N 1
ATOM 696 C CA . ARG A 1 91 ? -20.215 2.916 22.832 1.00 93.19 91 ARG A CA 1
ATOM 697 C C . ARG A 1 91 ? -19.202 2.691 23.957 1.00 93.19 91 ARG A C 1
ATOM 699 O O . ARG A 1 91 ? -18.236 1.971 23.750 1.00 93.19 91 ARG A O 1
ATOM 706 N N . GLY A 1 92 ? -19.480 3.209 25.156 1.00 96.12 92 GLY A N 1
ATOM 707 C CA . GLY A 1 92 ? -18.649 2.947 26.336 1.00 96.12 92 GLY A CA 1
ATOM 708 C C . GLY A 1 92 ? -18.665 1.474 26.754 1.00 96.12 92 GLY A C 1
ATOM 709 O O . GLY A 1 92 ? -17.624 0.916 27.098 1.00 96.12 92 GLY A O 1
ATOM 710 N N . SER A 1 93 ? -19.824 0.813 26.663 1.00 97.25 93 SER A N 1
ATOM 711 C CA . SER A 1 93 ? -19.928 -0.623 26.943 1.00 97.25 93 SER A CA 1
ATOM 712 C C . SER A 1 93 ? -19.182 -1.486 25.922 1.00 97.25 93 SER A C 1
ATOM 714 O O . SER A 1 93 ? -18.603 -2.504 26.298 1.00 97.25 93 SER A O 1
ATOM 716 N N . LEU A 1 94 ? -19.165 -1.074 24.650 1.00 96.88 94 LEU A N 1
ATOM 717 C CA . LEU A 1 94 ? -18.394 -1.740 23.598 1.00 96.88 94 LEU A CA 1
ATOM 718 C C . LEU A 1 94 ? -16.889 -1.661 23.851 1.00 96.88 94 LEU A C 1
ATOM 720 O O . LEU A 1 94 ? -16.231 -2.700 23.841 1.00 96.88 94 LEU A O 1
ATOM 724 N N . ASP A 1 95 ? -16.365 -0.465 24.129 1.00 96.81 95 ASP A N 1
ATOM 725 C CA . ASP A 1 95 ? -14.938 -0.276 24.424 1.00 96.81 95 ASP A CA 1
ATOM 726 C C . ASP A 1 95 ? -14.515 -1.087 25.663 1.00 96.81 95 ASP A C 1
ATOM 728 O O . ASP A 1 95 ? -13.429 -1.666 25.694 1.00 96.81 95 ASP A O 1
ATOM 732 N N . HIS A 1 96 ? -15.392 -1.204 26.668 1.00 97.38 96 HIS A N 1
ATOM 733 C CA . HIS A 1 96 ? -15.119 -2.010 27.861 1.00 97.38 96 HIS A CA 1
ATOM 734 C C . HIS A 1 96 ? -15.032 -3.515 27.561 1.00 97.38 96 HIS A C 1
ATOM 736 O O . HIS A 1 96 ? -14.110 -4.182 28.030 1.00 97.38 96 HIS A O 1
ATOM 742 N N . LEU A 1 97 ? -15.957 -4.060 26.761 1.00 97.06 97 LEU A N 1
ATOM 743 C CA . LEU A 1 97 ? -15.922 -5.470 26.347 1.00 97.06 97 LEU A CA 1
ATOM 744 C C . LEU A 1 97 ? -14.697 -5.771 25.467 1.00 97.06 97 LEU A C 1
ATOM 746 O O . LEU A 1 97 ? -14.056 -6.806 25.652 1.00 97.06 97 LEU A O 1
ATOM 750 N N . GLN A 1 98 ? -14.326 -4.851 24.573 1.00 96.31 98 GLN A N 1
ATOM 751 C CA . GLN A 1 98 ? -13.095 -4.965 23.783 1.00 96.31 98 GLN A CA 1
ATOM 752 C C . GLN A 1 98 ? -11.841 -4.939 24.664 1.00 96.31 98 GLN A C 1
ATOM 754 O O . GLN A 1 98 ? -10.932 -5.740 24.457 1.00 96.31 98 GLN A O 1
ATOM 759 N N . GLY A 1 99 ? -11.811 -4.087 25.694 1.00 96.50 99 GLY A N 1
ATOM 760 C CA . GLY A 1 99 ? -10.727 -4.044 26.679 1.00 96.50 99 GLY A CA 1
ATOM 761 C C . GLY A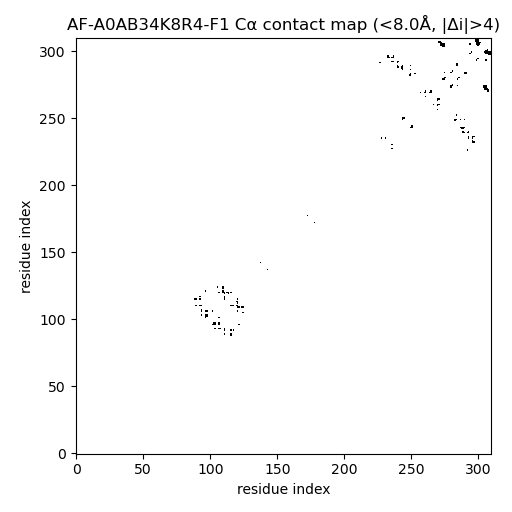 1 99 ? -10.567 -5.338 27.489 1.00 96.50 99 GLY A C 1
ATOM 762 O O . GLY A 1 99 ? -9.464 -5.640 27.937 1.00 96.50 99 GLY A O 1
ATOM 763 N N . MET A 1 100 ? -11.635 -6.133 27.633 1.00 96.31 100 MET A N 1
ATOM 764 C CA . MET A 1 100 ? -11.585 -7.474 28.236 1.00 96.31 100 MET A CA 1
ATOM 765 C C . MET A 1 100 ? -11.159 -8.578 27.253 1.00 96.31 100 MET A C 1
ATOM 767 O O . MET A 1 100 ? -11.041 -9.735 27.652 1.00 96.31 100 MET A O 1
ATOM 771 N N . GLY A 1 101 ? -10.903 -8.236 25.988 1.00 95.06 101 GLY A N 1
ATOM 772 C CA . GLY A 1 101 ? -10.437 -9.167 24.960 1.00 95.06 101 GLY A CA 1
ATOM 773 C C . GLY A 1 101 ? -11.546 -9.834 24.145 1.00 95.06 101 GLY A C 1
ATOM 774 O O . GLY A 1 101 ? -11.255 -10.734 23.358 1.00 95.06 101 GLY A O 1
ATOM 775 N N . PHE A 1 102 ? -12.806 -9.413 24.293 1.00 95.44 102 PHE A N 1
ATOM 776 C CA . PHE A 1 102 ? -13.879 -9.868 23.407 1.00 95.44 102 PHE A CA 1
ATOM 777 C C . PHE A 1 102 ? -13.801 -9.149 22.057 1.00 95.44 102 PHE A C 1
ATOM 779 O O . PHE A 1 102 ? -13.489 -7.959 21.984 1.00 95.44 102 PHE A O 1
ATOM 786 N N . SER A 1 103 ? -14.114 -9.855 20.969 1.00 94.19 103 SER A N 1
ATOM 787 C CA . SER A 1 103 ? -14.174 -9.216 19.649 1.00 94.19 103 SER A CA 1
ATOM 788 C C . SER A 1 103 ? -15.321 -8.201 19.579 1.00 94.19 103 SER A C 1
ATOM 790 O O . SER A 1 103 ? -16.340 -8.337 20.262 1.00 94.19 103 SER A O 1
ATOM 792 N N . GLN A 1 104 ? -15.179 -7.184 18.724 1.00 95.06 104 GLN A N 1
ATOM 793 C CA . GLN A 1 104 ? -16.211 -6.160 18.540 1.00 95.06 104 GLN A CA 1
ATOM 794 C C . GLN A 1 104 ? -17.572 -6.767 18.184 1.00 95.06 104 GLN A C 1
ATOM 796 O O . GLN A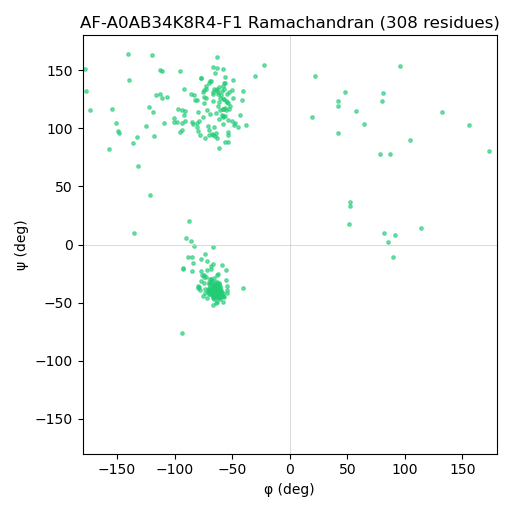 1 104 ? -18.593 -6.341 18.714 1.00 95.06 104 GLN A O 1
ATOM 801 N N . GLU A 1 105 ? -17.587 -7.773 17.312 1.00 92.88 105 GLU A N 1
ATOM 802 C CA . GLU A 1 105 ? -18.812 -8.434 16.861 1.00 92.88 105 GLU A CA 1
ATOM 803 C C . GLU A 1 105 ? -19.500 -9.182 18.007 1.00 92.88 105 GLU A C 1
ATOM 805 O O . GLU A 1 105 ? -20.695 -8.993 18.235 1.00 92.88 105 GLU A O 1
ATOM 810 N N . GLN A 1 106 ? -18.738 -9.953 18.791 1.00 94.00 106 GLN A N 1
ATOM 811 C CA . GLN A 1 106 ? -19.237 -10.620 19.997 1.00 94.00 106 GLN A CA 1
ATOM 812 C C . GLN A 1 106 ? -19.818 -9.614 20.994 1.00 94.00 106 GLN A C 1
ATOM 814 O O . GLN A 1 106 ? -20.910 -9.823 21.521 1.00 94.00 106 GLN A O 1
ATOM 819 N N . ALA A 1 107 ? -19.123 -8.497 21.213 1.00 96.31 107 ALA A N 1
ATOM 820 C CA . ALA A 1 107 ? -19.567 -7.450 22.119 1.00 96.31 107 ALA A CA 1
ATOM 821 C C . ALA A 1 107 ? -20.876 -6.785 21.651 1.00 96.31 107 ALA A C 1
ATOM 823 O O . ALA A 1 107 ? -21.770 -6.560 22.468 1.00 96.31 107 ALA A O 1
ATOM 824 N N . VAL A 1 108 ? -21.030 -6.519 20.347 1.00 95.25 108 VAL A N 1
ATOM 825 C CA . VAL A 1 108 ? -22.276 -5.978 19.771 1.00 95.25 108 VAL A CA 1
ATOM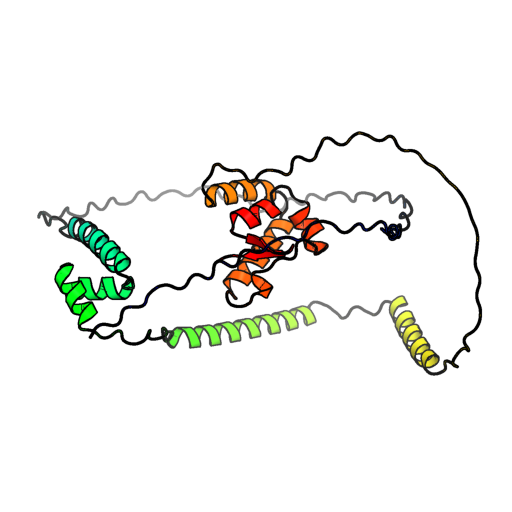 826 C C . VAL A 1 108 ? -23.430 -6.964 19.950 1.00 95.25 108 VAL A C 1
ATOM 828 O O . VAL A 1 108 ? -24.482 -6.571 20.453 1.00 95.25 108 VAL A O 1
ATOM 831 N N . VAL A 1 109 ? -23.233 -8.235 19.587 1.00 95.19 109 VAL A N 1
ATOM 832 C CA . VAL A 1 109 ? -24.274 -9.272 19.685 1.00 95.19 109 VAL A CA 1
ATOM 833 C C . VAL A 1 109 ? -24.697 -9.488 21.140 1.00 95.19 109 VAL A C 1
ATOM 835 O O . VAL A 1 109 ? -25.893 -9.536 21.435 1.00 95.19 109 VAL A O 1
ATOM 838 N N . ALA A 1 110 ? -23.737 -9.551 22.065 1.00 96.06 110 ALA A N 1
ATOM 839 C CA . ALA A 1 110 ? -24.011 -9.739 23.484 1.00 96.06 110 ALA A CA 1
ATOM 840 C C . ALA A 1 110 ? -24.737 -8.540 24.105 1.00 96.06 110 ALA A C 1
ATOM 842 O O . ALA A 1 110 ? -25.711 -8.730 24.831 1.00 96.06 110 ALA A O 1
ATOM 843 N N . LEU A 1 111 ? -24.322 -7.308 23.791 1.00 96.12 111 LEU A N 1
ATOM 844 C CA . LEU A 1 111 ? -25.015 -6.109 24.269 1.00 96.12 111 LEU A CA 1
ATOM 845 C C . LEU A 1 111 ? -26.423 -5.991 23.681 1.00 96.12 111 LEU A C 1
ATOM 847 O O . LEU A 1 111 ? -27.341 -5.578 24.387 1.00 96.12 111 LEU A O 1
ATOM 851 N N . GLN A 1 112 ? -26.620 -6.392 22.425 1.00 94.38 112 GLN A N 1
ATOM 852 C CA . GLN A 1 112 ? -27.941 -6.406 21.806 1.00 94.38 112 GLN A CA 1
ATOM 853 C C . GLN A 1 112 ? -28.866 -7.432 22.481 1.00 94.38 112 GLN A C 1
ATOM 855 O O . GLN A 1 112 ? -30.016 -7.110 22.777 1.00 94.38 112 GLN A O 1
ATOM 860 N N . ALA A 1 113 ? -28.355 -8.626 22.800 1.00 95.31 113 ALA A N 1
ATOM 861 C CA . ALA A 1 113 ? -29.085 -9.655 23.546 1.00 95.31 113 ALA A CA 1
ATOM 862 C C . ALA A 1 113 ? -29.352 -9.262 25.013 1.00 95.31 113 ALA A C 1
ATOM 864 O O . ALA A 1 113 ? -30.360 -9.660 25.596 1.00 95.31 113 ALA A O 1
ATOM 865 N N . ALA A 1 114 ? -28.467 -8.461 25.605 1.00 96.50 114 ALA A N 1
ATOM 866 C CA . ALA A 1 114 ? -28.581 -7.950 26.966 1.00 96.50 114 ALA A CA 1
ATOM 867 C C . ALA A 1 114 ? -29.332 -6.609 27.071 1.00 96.50 114 ALA A C 1
ATOM 869 O O . ALA A 1 114 ? -29.387 -6.034 28.157 1.00 96.50 114 ALA A O 1
ATOM 870 N N . HIS A 1 115 ? -29.897 -6.093 25.971 1.00 93.88 115 HIS A N 1
ATOM 871 C CA . HIS A 1 115 ? -30.572 -4.788 25.912 1.00 93.88 115 HIS A CA 1
ATOM 872 C C . HIS A 1 115 ? -29.718 -3.619 26.446 1.00 93.88 115 HIS A C 1
ATOM 874 O O . HIS A 1 115 ? -30.232 -2.692 27.071 1.00 93.88 115 HIS A O 1
ATOM 880 N N . GLY A 1 116 ? -28.408 -3.661 26.194 1.00 93.44 116 GLY A N 1
ATOM 881 C CA . GLY A 1 116 ? -27.444 -2.648 26.627 1.00 93.44 116 GLY A CA 1
ATOM 882 C C . GLY A 1 116 ? -26.899 -2.833 28.048 1.00 93.44 116 GLY A C 1
ATOM 883 O O . GLY A 1 116 ? -26.092 -2.015 28.484 1.00 93.44 116 GLY A O 1
ATOM 884 N N . ASP A 1 117 ? -27.289 -3.890 28.769 1.00 96.81 117 ASP A N 1
ATOM 885 C CA . ASP A 1 117 ? -26.731 -4.201 30.088 1.00 96.81 117 ASP A CA 1
ATOM 886 C C . ASP A 1 117 ? -25.368 -4.903 29.960 1.00 96.81 117 ASP A C 1
ATOM 888 O O . ASP A 1 117 ? -25.256 -6.031 29.472 1.00 96.81 117 ASP A O 1
ATOM 892 N N . LEU A 1 118 ? -24.313 -4.224 30.412 1.00 96.88 118 LEU A N 1
ATOM 893 C CA . LEU A 1 118 ? -22.938 -4.705 30.311 1.00 96.88 118 LEU A CA 1
ATOM 894 C C . LEU A 1 118 ? -22.702 -5.991 31.109 1.00 96.88 118 LEU A C 1
ATOM 896 O O . LEU A 1 118 ? -22.037 -6.895 30.610 1.00 96.88 118 LEU A O 1
ATOM 900 N N . GLN A 1 119 ? -23.245 -6.099 32.323 1.00 97.31 119 GLN A N 1
ATOM 901 C CA . GLN A 1 119 ? -23.005 -7.263 33.184 1.00 97.31 119 GLN A CA 1
ATOM 902 C C . GLN A 1 119 ? -23.630 -8.517 32.575 1.00 97.31 119 GLN A C 1
ATOM 904 O O . GLN A 1 119 ? -23.005 -9.576 32.504 1.00 97.31 119 GLN A O 1
ATOM 909 N N . ARG A 1 120 ? -24.848 -8.376 32.049 1.00 97.75 120 ARG A N 1
ATOM 910 C CA . ARG A 1 120 ? -25.553 -9.475 31.390 1.00 97.75 120 ARG A CA 1
ATOM 911 C C . ARG A 1 120 ? -24.908 -9.857 30.055 1.00 97.75 120 ARG A C 1
ATOM 913 O O . ARG A 1 120 ? -24.869 -11.041 29.732 1.00 97.75 120 ARG A O 1
ATOM 920 N N . ALA A 1 121 ? -24.350 -8.893 29.320 1.00 97.44 121 ALA A N 1
ATOM 921 C CA . ALA A 1 121 ? -23.570 -9.161 28.112 1.00 97.44 121 ALA A CA 1
ATOM 922 C C . ALA A 1 121 ? -22.294 -9.970 28.414 1.00 97.44 121 ALA A C 1
ATOM 924 O O . ALA A 1 121 ? -22.011 -10.936 27.710 1.00 97.44 121 ALA A O 1
ATOM 925 N N . VAL A 1 122 ? -21.562 -9.633 29.484 1.00 97.25 122 VAL A N 1
ATOM 926 C CA . VAL A 1 122 ? -20.387 -10.408 29.928 1.00 97.25 122 VAL A CA 1
ATOM 927 C C . VAL A 1 122 ? -20.785 -11.831 30.313 1.00 97.25 122 VAL A C 1
ATOM 929 O O . VAL A 1 122 ? -20.141 -12.778 29.874 1.00 97.25 122 VAL A O 1
ATOM 932 N N . GLN A 1 123 ? -21.873 -11.994 31.072 1.00 97.12 123 GLN A N 1
ATOM 933 C CA . GLN A 1 123 ? -22.375 -13.316 31.453 1.00 97.12 123 GLN A CA 1
ATOM 934 C C . GLN A 1 123 ? -22.704 -14.174 30.219 1.00 97.12 123 GLN A C 1
ATOM 936 O O . GLN A 1 123 ? -22.292 -15.328 30.153 1.00 97.12 123 GLN A O 1
ATOM 941 N N . LEU A 1 124 ? -23.377 -13.600 29.212 1.00 96.75 124 LEU A N 1
ATOM 942 C CA . LEU A 1 124 ? -23.696 -14.295 27.957 1.00 96.75 124 LEU A CA 1
ATOM 943 C C . LEU A 1 124 ? -22.446 -14.713 27.172 1.00 96.75 124 LEU A C 1
ATOM 945 O O . LEU A 1 124 ? -22.434 -15.789 26.578 1.00 96.75 124 LEU A O 1
ATOM 949 N N . LEU A 1 125 ? -21.405 -13.879 27.169 1.00 95.38 125 LEU A N 1
ATOM 950 C CA . LEU A 1 125 ? -20.142 -14.172 26.487 1.00 95.38 125 LEU A CA 1
ATOM 951 C C . LEU A 1 125 ? -19.309 -15.243 27.195 1.00 95.38 125 LEU A C 1
ATOM 953 O O . LEU A 1 125 ? -18.536 -15.935 26.539 1.00 95.38 125 LEU A O 1
ATOM 957 N N . LEU A 1 126 ? -19.454 -15.378 28.513 1.00 95.31 126 LEU A N 1
ATOM 958 C CA . LEU A 1 126 ? -18.819 -16.444 29.286 1.00 95.31 126 LEU A CA 1
ATOM 959 C C . LEU A 1 126 ? -19.582 -17.772 29.164 1.00 95.31 126 LEU A C 1
ATOM 961 O O . LEU A 1 126 ? -18.949 -18.825 29.115 1.00 95.31 126 LEU A O 1
ATOM 965 N N . ASP A 1 127 ? -20.916 -17.723 29.079 1.00 95.69 127 ASP A N 1
ATOM 966 C CA . ASP A 1 127 ? -21.767 -18.911 28.916 1.00 95.69 127 ASP A CA 1
ATOM 967 C C . ASP A 1 127 ? -21.750 -19.474 27.485 1.00 95.69 127 ASP A C 1
ATOM 969 O O . ASP A 1 127 ? -21.976 -20.671 27.301 1.00 95.69 127 ASP A O 1
ATOM 973 N N . GLN A 1 128 ? -21.481 -18.652 26.461 1.00 90.38 128 GLN A N 1
ATOM 974 C CA . GLN A 1 128 ? -21.230 -19.146 25.105 1.00 90.38 128 GLN A CA 1
ATOM 975 C C . GLN A 1 128 ? -19.757 -19.551 24.955 1.00 90.38 128 GLN A C 1
ATOM 977 O O . GLN A 1 128 ? -18.906 -18.677 24.772 1.00 90.38 128 GLN A O 1
ATOM 982 N N . PRO A 1 129 ? -19.413 -20.858 24.969 1.00 71.56 129 PRO A N 1
ATOM 983 C CA . PRO A 1 129 ? -18.068 -21.284 24.614 1.00 71.56 129 PRO A CA 1
ATOM 984 C C . PRO A 1 129 ? -17.783 -20.788 23.200 1.00 71.56 129 PRO A C 1
ATOM 986 O O . PRO A 1 129 ? -18.576 -21.049 22.295 1.00 71.56 129 PRO A O 1
ATOM 989 N N . GLN A 1 130 ? -16.688 -20.038 23.040 1.00 63.03 130 GLN A N 1
ATOM 990 C CA . GLN A 1 130 ? -16.321 -19.399 21.781 1.00 63.03 130 GLN A CA 1
ATOM 991 C C . GLN A 1 130 ? -16.436 -20.403 20.637 1.00 63.03 130 GLN A C 1
ATOM 993 O O . GLN A 1 130 ? -15.603 -21.300 20.491 1.00 63.03 130 GLN A O 1
ATOM 998 N N . SER A 1 131 ? -17.494 -20.268 19.836 1.00 55.56 131 SER A N 1
ATOM 999 C CA . SER A 1 131 ? -17.594 -21.003 18.589 1.00 55.56 131 SER A CA 1
ATOM 1000 C C . SER A 1 131 ? -16.350 -20.626 17.786 1.00 55.56 131 SER A C 1
ATOM 1002 O O . SER A 1 131 ? -16.096 -19.422 17.647 1.00 55.56 131 SER A O 1
ATOM 1004 N N . PRO A 1 132 ? -15.546 -21.607 17.330 1.00 56.78 132 PRO A N 1
ATOM 1005 C CA . PRO A 1 132 ? -14.299 -21.338 16.625 1.00 56.78 132 PRO A CA 1
ATOM 1006 C C . PRO A 1 132 ? -14.570 -20.323 15.516 1.00 56.78 132 PRO A C 1
ATOM 1008 O O . PRO A 1 132 ? -15.653 -20.396 14.927 1.00 56.78 132 PRO A O 1
ATOM 1011 N N . PRO A 1 133 ? -13.644 -19.377 15.264 1.00 54.25 133 PRO A N 1
ATOM 1012 C CA . PRO A 1 133 ? -13.853 -18.284 14.326 1.00 54.25 133 PRO A CA 1
ATOM 1013 C C . PRO A 1 133 ? -14.349 -18.885 13.022 1.00 54.25 133 PRO A C 1
ATOM 1015 O O . PRO A 1 133 ? -13.614 -19.584 12.320 1.00 54.25 133 PRO A O 1
ATOM 1018 N N . VAL A 1 134 ? -15.641 -18.695 12.763 1.00 48.59 134 VAL A N 1
ATOM 1019 C CA . VAL A 1 134 ? -16.288 -19.199 11.566 1.00 48.59 134 VAL A CA 1
ATOM 1020 C C . VAL A 1 134 ? -15.695 -18.329 10.480 1.00 48.59 134 VAL A C 1
ATOM 1022 O O . VAL A 1 134 ? -16.109 -17.185 10.316 1.00 48.59 134 VAL A O 1
ATOM 1025 N N . ALA A 1 135 ? -14.627 -18.821 9.844 1.00 48.97 135 ALA A N 1
ATOM 1026 C CA . ALA A 1 135 ? -14.002 -18.186 8.700 1.00 48.97 135 ALA A CA 1
ATOM 1027 C C . ALA A 1 135 ? -15.143 -17.735 7.798 1.00 48.97 135 ALA A C 1
ATOM 1029 O O . ALA A 1 135 ? -15.897 -18.592 7.336 1.00 48.97 135 ALA A O 1
ATOM 1030 N N . HIS A 1 136 ? -15.335 -16.416 7.674 1.00 54.53 136 HIS A N 1
ATOM 1031 C CA . HIS A 1 136 ? -16.479 -15.836 6.989 1.00 54.53 136 HIS A CA 1
ATOM 1032 C C . HIS A 1 136 ? -16.627 -16.532 5.640 1.00 54.53 136 HIS A C 1
ATOM 1034 O O . HIS A 1 136 ? -15.855 -16.295 4.708 1.00 54.53 136 HIS A O 1
ATOM 1040 N N . SER A 1 137 ? -17.593 -17.443 5.551 1.00 48.38 137 SER A N 1
ATOM 1041 C CA . SER A 1 137 ? -17.967 -18.067 4.303 1.00 48.38 137 SER A CA 1
ATOM 1042 C C . SER A 1 137 ? -18.546 -16.937 3.476 1.00 48.38 137 SER A C 1
ATOM 1044 O O . SER A 1 137 ? -19.656 -16.471 3.742 1.00 48.38 137 SER A O 1
ATOM 1046 N N . LEU A 1 138 ? -17.729 -16.435 2.550 1.00 49.94 138 LEU A N 1
ATOM 1047 C CA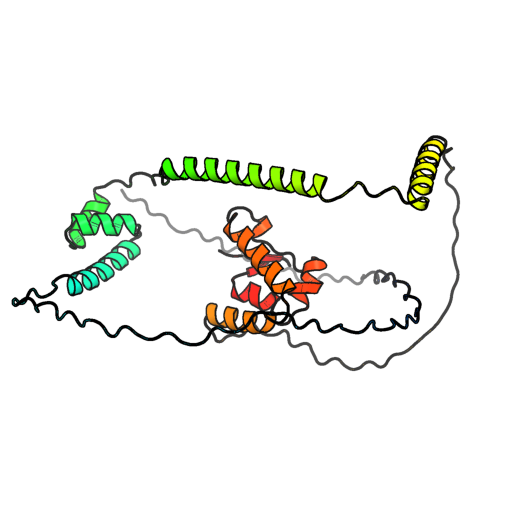 . LEU A 1 138 ? -18.113 -15.452 1.551 1.00 49.94 138 LEU A CA 1
ATOM 1048 C C . LEU A 1 138 ? -19.512 -15.811 1.032 1.00 49.94 138 LEU A C 1
ATOM 1050 O O . LEU A 1 138 ? -19.744 -16.978 0.700 1.00 49.94 138 LEU A O 1
ATOM 1054 N N . PRO A 1 139 ? -20.446 -14.848 0.958 1.00 56.41 139 PRO A N 1
ATOM 1055 C CA . PRO A 1 139 ? -21.755 -15.118 0.389 1.00 56.41 139 PRO A CA 1
ATOM 1056 C C . PRO A 1 139 ? -21.556 -15.704 -1.021 1.00 56.41 139 PRO A C 1
ATOM 1058 O O . PRO A 1 139 ? -20.822 -15.109 -1.819 1.00 56.41 139 PRO A O 1
ATOM 1061 N N . PRO A 1 140 ? -22.186 -16.845 -1.363 1.00 59.06 140 PRO A N 1
ATOM 1062 C CA . PRO A 1 140 ? -21.942 -17.549 -2.628 1.00 59.06 140 PRO A CA 1
ATOM 1063 C C . PRO A 1 140 ? -22.240 -16.688 -3.868 1.00 59.06 140 PRO A C 1
ATOM 1065 O O . PRO A 1 140 ? -21.731 -16.962 -4.951 1.00 59.06 140 PRO A O 1
ATOM 1068 N N . SER A 1 141 ? -22.991 -15.595 -3.705 1.00 61.12 141 SER A N 1
ATOM 1069 C CA . SER A 1 141 ? -23.291 -14.629 -4.765 1.00 61.12 141 SER A CA 1
ATOM 1070 C C . SER A 1 141 ? -22.053 -13.861 -5.264 1.00 61.12 141 SER A C 1
ATOM 1072 O O . SER A 1 141 ? -21.912 -13.617 -6.461 1.00 61.12 141 SER A O 1
ATOM 1074 N N . ALA A 1 142 ? -21.095 -13.545 -4.385 1.00 61.94 142 ALA A N 1
ATOM 1075 C CA . ALA A 1 142 ? -19.906 -12.777 -4.771 1.00 61.94 142 ALA A CA 1
ATOM 1076 C C . ALA A 1 142 ? -18.896 -13.612 -5.581 1.00 61.94 142 ALA A C 1
ATOM 1078 O O . ALA A 1 142 ? -18.157 -13.076 -6.405 1.00 61.94 142 ALA A O 1
ATOM 1079 N N . ALA A 1 143 ? -18.865 -14.931 -5.367 1.00 66.69 143 ALA A N 1
ATOM 1080 C CA . ALA A 1 143 ? -17.991 -15.831 -6.117 1.00 66.69 143 ALA A CA 1
ATOM 1081 C C . ALA A 1 143 ? -18.459 -15.996 -7.573 1.00 66.69 143 ALA A C 1
ATOM 1083 O O . ALA A 1 143 ? -17.630 -15.989 -8.482 1.00 66.69 143 ALA A O 1
ATOM 1084 N N . VAL A 1 144 ? -19.776 -16.075 -7.798 1.00 77.88 144 VAL A N 1
ATOM 1085 C CA . VAL A 1 144 ? -20.356 -16.152 -9.149 1.00 77.88 144 VAL A CA 1
ATOM 1086 C C . VAL A 1 144 ? -20.128 -14.845 -9.910 1.00 77.88 144 VAL A C 1
ATOM 1088 O O . VAL A 1 144 ? -19.654 -14.882 -11.041 1.00 77.88 144 VAL A O 1
ATOM 1091 N N . GLN A 1 145 ? -20.344 -13.693 -9.264 1.00 76.19 145 GLN A N 1
ATOM 1092 C CA . GLN A 1 145 ? -20.093 -12.385 -9.881 1.00 76.19 145 GLN A CA 1
ATOM 1093 C C . GLN A 1 145 ? -18.622 -12.198 -10.277 1.00 76.19 145 GLN A C 1
ATOM 1095 O O . GLN A 1 145 ? -18.343 -11.763 -11.389 1.00 76.19 145 GLN A O 1
ATOM 1100 N N . ARG A 1 146 ? -17.670 -12.607 -9.425 1.00 78.31 146 ARG A N 1
ATOM 1101 C CA . ARG A 1 146 ? -16.238 -12.557 -9.773 1.00 78.31 146 ARG A CA 1
ATOM 1102 C C . ARG A 1 146 ? -15.871 -13.494 -10.923 1.00 78.31 146 ARG A C 1
ATOM 1104 O O . ARG A 1 146 ? -15.013 -13.145 -11.728 1.00 78.31 146 ARG A O 1
ATOM 1111 N N . ALA A 1 147 ? -16.492 -14.670 -11.007 1.00 82.06 147 ALA A N 1
ATOM 1112 C CA . ALA A 1 147 ? -16.253 -15.602 -12.107 1.00 82.06 147 ALA A CA 1
ATOM 1113 C C . ALA A 1 147 ? -16.792 -15.055 -13.442 1.00 82.06 147 ALA A C 1
ATOM 1115 O O . ALA A 1 147 ? -16.111 -15.154 -14.465 1.00 82.06 147 ALA A O 1
ATOM 1116 N N . GLU A 1 148 ? -17.972 -14.431 -13.432 1.00 90.06 148 GLU A N 1
ATOM 1117 C CA . GLU A 1 148 ? -18.545 -13.779 -14.615 1.00 90.06 148 GLU A CA 1
ATOM 1118 C C . GLU A 1 148 ? -17.739 -12.545 -15.041 1.00 90.06 148 GLU A C 1
ATOM 1120 O O . GLU A 1 148 ? -17.451 -12.380 -16.229 1.00 90.06 148 GLU A O 1
ATOM 1125 N N . GLU A 1 149 ? -17.304 -11.718 -14.089 1.00 90.31 149 GLU A N 1
ATOM 1126 C CA . GLU A 1 149 ? -16.479 -10.537 -14.358 1.00 90.31 149 GLU A CA 1
ATOM 1127 C C . GLU A 1 149 ? -15.101 -10.922 -14.927 1.00 90.31 149 GLU A C 1
ATOM 1129 O O . GLU A 1 149 ? -14.641 -10.331 -15.908 1.00 90.31 149 GLU A O 1
ATOM 1134 N N . ALA A 1 150 ? -14.476 -11.982 -14.401 1.00 90.62 150 ALA A N 1
ATOM 1135 C CA . ALA A 1 150 ? -13.224 -12.516 -14.937 1.00 90.62 150 ALA A CA 1
ATOM 1136 C C . ALA A 1 150 ? -13.382 -13.056 -16.372 1.00 90.62 150 ALA A C 1
ATOM 1138 O O . ALA A 1 150 ? -12.526 -12.808 -17.228 1.00 90.62 150 ALA A O 1
ATOM 1139 N N . ALA A 1 151 ? -14.491 -13.745 -16.664 1.00 94.75 151 ALA A N 1
ATOM 1140 C CA . ALA A 1 151 ? -14.791 -14.226 -18.012 1.00 94.75 151 ALA A CA 1
ATOM 1141 C C . ALA A 1 151 ? -15.059 -13.069 -18.994 1.00 94.75 151 ALA A C 1
ATOM 1143 O O . ALA A 1 151 ? -14.634 -13.125 -20.154 1.00 94.75 151 ALA A O 1
ATOM 1144 N N . ALA A 1 152 ? -15.723 -12.002 -18.542 1.00 94.56 152 ALA A N 1
ATOM 1145 C CA . ALA A 1 152 ? -15.955 -10.799 -19.340 1.00 94.56 152 ALA A CA 1
ATOM 1146 C C . ALA A 1 152 ? -14.640 -10.069 -19.671 1.00 94.56 152 ALA A C 1
ATOM 1148 O O . ALA A 1 152 ? -14.410 -9.710 -20.830 1.00 94.56 152 ALA A O 1
ATOM 1149 N N . LEU A 1 153 ? -13.741 -9.926 -18.691 1.00 94.00 153 LEU A N 1
ATOM 1150 C CA . LEU A 1 153 ? -12.409 -9.340 -18.880 1.00 94.00 153 LEU A CA 1
ATOM 1151 C C . LEU A 1 153 ? -11.564 -10.120 -19.898 1.00 94.00 153 LEU A C 1
ATOM 1153 O O . LEU A 1 153 ? -10.914 -9.514 -20.754 1.00 94.00 153 LEU A O 1
ATOM 1157 N N . GLN A 1 154 ? -11.599 -11.455 -19.855 1.00 95.00 154 GLN A N 1
ATOM 1158 C CA . GLN A 1 154 ? -10.892 -12.284 -20.837 1.00 95.00 154 GLN A CA 1
ATOM 1159 C C . GLN A 1 154 ? -11.416 -12.080 -22.263 1.00 95.00 154 GLN A C 1
ATOM 1161 O O . GLN A 1 154 ? -10.608 -11.924 -23.182 1.00 95.00 154 GLN A O 1
ATOM 1166 N N . ARG A 1 155 ? -12.742 -12.007 -22.457 1.00 96.62 155 ARG A N 1
ATOM 1167 C CA . ARG A 1 155 ? -13.326 -11.735 -23.784 1.00 96.62 155 ARG A CA 1
ATOM 1168 C C . ARG A 1 155 ? -12.901 -10.374 -24.329 1.00 96.62 155 ARG A C 1
ATOM 1170 O O . ARG A 1 155 ? -12.509 -10.291 -25.490 1.00 96.62 155 ARG A O 1
ATOM 1177 N N . ALA A 1 156 ? -12.910 -9.337 -23.492 1.00 91.88 156 ALA A N 1
ATOM 1178 C CA . ALA A 1 156 ? -12.506 -7.991 -23.898 1.00 91.88 156 ALA A CA 1
ATOM 1179 C C . ALA A 1 156 ? -11.029 -7.928 -24.336 1.00 91.88 156 ALA A C 1
ATOM 1181 O O . ALA A 1 156 ? -10.696 -7.283 -25.333 1.00 91.88 156 ALA A O 1
ATOM 1182 N N . LEU A 1 157 ? -10.132 -8.635 -23.636 1.00 93.62 157 LEU A N 1
ATOM 1183 C CA . LEU A 1 157 ? -8.715 -8.709 -24.012 1.00 93.62 157 LEU A CA 1
ATOM 1184 C C . LEU A 1 157 ? -8.501 -9.431 -25.346 1.00 93.62 157 LEU A C 1
ATOM 1186 O O . LEU A 1 157 ? -7.675 -9.006 -26.158 1.00 93.62 157 LEU A O 1
ATOM 1190 N N . GLU A 1 158 ? -9.231 -10.517 -25.585 1.00 95.81 158 GLU A N 1
ATOM 1191 C CA . GLU A 1 158 ? -9.121 -11.277 -26.828 1.00 95.81 158 GLU A CA 1
ATOM 1192 C C . GLU A 1 158 ? -9.690 -10.502 -28.024 1.00 95.81 158 GLU A C 1
ATOM 1194 O O . GLU A 1 158 ? -9.080 -10.476 -29.099 1.00 95.81 158 GLU A O 1
ATOM 1199 N N . GLU A 1 159 ? -10.793 -9.784 -27.818 1.00 95.44 159 GLU A N 1
ATOM 1200 C CA . GLU A 1 159 ? -11.374 -8.883 -28.811 1.00 95.44 159 GLU A CA 1
ATOM 1201 C C . GLU A 1 159 ? -10.423 -7.728 -29.146 1.00 95.44 159 GLU A C 1
ATOM 1203 O O . GLU A 1 159 ? -10.122 -7.505 -30.322 1.00 95.44 159 GLU A O 1
ATOM 1208 N N . SER A 1 160 ? -9.828 -7.091 -28.132 1.00 95.94 160 SER A N 1
ATOM 1209 C CA . SER A 1 160 ? -8.813 -6.050 -28.328 1.00 95.94 160 SER A CA 1
ATOM 1210 C C . SER A 1 160 ? -7.587 -6.574 -29.088 1.00 95.94 160 SER A C 1
ATOM 1212 O O . SER A 1 160 ? -7.085 -5.925 -30.011 1.00 95.94 160 SER A O 1
ATOM 1214 N N . ARG A 1 161 ? -7.127 -7.796 -28.782 1.00 93.75 161 ARG A N 1
ATOM 1215 C CA . ARG A 1 161 ? -6.014 -8.435 -29.503 1.00 93.75 161 ARG A CA 1
ATOM 1216 C C . ARG A 1 161 ? -6.366 -8.700 -30.968 1.00 93.75 161 ARG A C 1
ATOM 1218 O O . ARG A 1 161 ? -5.512 -8.531 -31.845 1.00 93.75 161 ARG A O 1
ATOM 1225 N N . ARG A 1 162 ? -7.610 -9.093 -31.246 1.00 91.88 162 ARG A N 1
ATOM 1226 C CA . ARG A 1 162 ? -8.112 -9.330 -32.605 1.00 91.88 162 ARG A CA 1
ATOM 1227 C C . ARG A 1 162 ? -8.261 -8.028 -33.391 1.00 91.88 1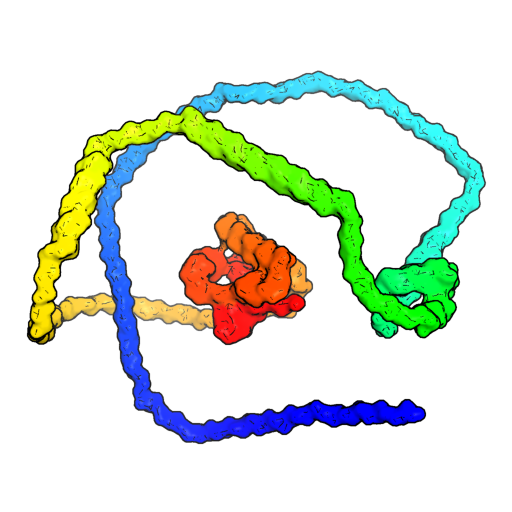62 ARG A C 1
ATOM 1229 O O . ARG A 1 162 ? -7.917 -7.993 -34.574 1.00 91.88 162 ARG A O 1
ATOM 1236 N N . GLU A 1 163 ? -8.720 -6.963 -32.747 1.00 92.12 163 GLU A N 1
ATOM 1237 C CA . GLU A 1 163 ? -8.826 -5.635 -33.351 1.00 92.12 163 GLU A CA 1
ATOM 1238 C C . GLU A 1 163 ? -7.442 -5.045 -33.656 1.00 92.12 163 GLU A C 1
ATOM 1240 O O . GLU A 1 163 ? -7.198 -4.590 -34.775 1.00 92.12 163 GLU A O 1
ATOM 1245 N N . ALA A 1 164 ? -6.483 -5.176 -32.735 1.00 85.50 164 ALA A N 1
ATOM 1246 C CA . ALA A 1 164 ? -5.096 -4.770 -32.959 1.00 85.50 164 ALA A CA 1
ATOM 1247 C C . ALA A 1 164 ? -4.443 -5.525 -34.134 1.00 85.50 164 ALA A C 1
ATOM 1249 O O . ALA A 1 164 ? -3.688 -4.931 -34.910 1.00 85.50 164 ALA A O 1
ATOM 1250 N N . ALA A 1 165 ? -4.760 -6.814 -34.300 1.00 86.50 165 ALA A N 1
ATOM 1251 C CA . ALA A 1 165 ? -4.298 -7.613 -35.435 1.00 86.50 165 ALA A CA 1
ATOM 1252 C C . ALA A 1 165 ? -4.932 -7.183 -36.771 1.00 86.50 165 ALA A C 1
ATOM 1254 O O . ALA A 1 165 ? -4.295 -7.312 -37.813 1.00 86.50 165 ALA A O 1
ATOM 1255 N N . ARG A 1 166 ? -6.163 -6.650 -36.756 1.00 88.44 166 ARG A N 1
ATOM 1256 C CA . ARG A 1 166 ? -6.813 -6.084 -37.951 1.00 88.44 166 ARG A CA 1
ATOM 1257 C C . ARG A 1 166 ? -6.291 -4.692 -38.301 1.00 88.44 166 ARG A C 1
ATOM 125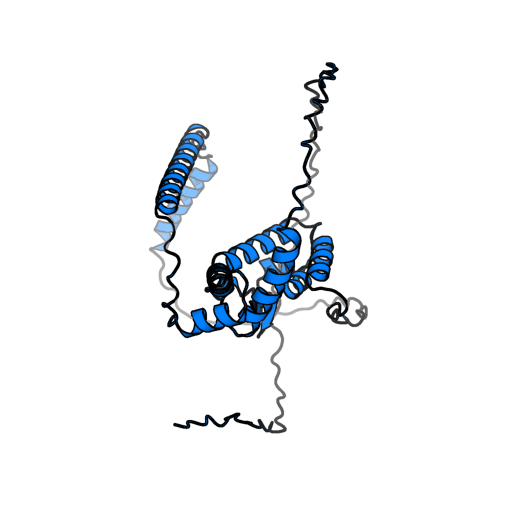9 O O . ARG A 1 166 ? -6.130 -4.389 -39.479 1.00 88.44 166 ARG A O 1
ATOM 1266 N N . ALA A 1 167 ? -6.029 -3.854 -37.300 1.00 85.38 167 ALA A N 1
ATOM 1267 C CA . ALA A 1 167 ? -5.626 -2.463 -37.501 1.00 85.38 167 ALA A CA 1
ATOM 1268 C C . ALA A 1 167 ? -4.173 -2.311 -37.983 1.00 85.38 167 ALA A C 1
ATOM 1270 O O . ALA A 1 167 ? -3.839 -1.327 -38.644 1.00 85.38 167 ALA A O 1
ATOM 1271 N N . ARG A 1 168 ? -3.293 -3.274 -37.678 1.00 78.25 168 ARG A N 1
ATOM 1272 C CA . ARG A 1 168 ? -1.910 -3.269 -38.163 1.00 78.25 168 ARG A CA 1
ATOM 1273 C C . ARG A 1 168 ? -1.741 -4.220 -39.348 1.00 78.25 168 ARG A C 1
ATOM 1275 O O . ARG A 1 168 ? -1.642 -5.426 -39.126 1.00 78.25 168 ARG A O 1
ATOM 1282 N N . PRO A 1 169 ? -1.609 -3.720 -40.593 1.00 74.25 169 PRO A N 1
ATOM 1283 C CA . PRO A 1 169 ? -1.043 -4.546 -41.649 1.00 74.25 169 PRO A CA 1
ATOM 1284 C C . PRO A 1 169 ? 0.346 -5.027 -41.193 1.00 74.25 169 PRO A C 1
ATOM 1286 O O . PRO A 1 169 ? 1.079 -4.244 -40.572 1.00 74.25 169 PRO A O 1
ATOM 1289 N N . PRO A 1 170 ? 0.717 -6.297 -41.450 1.00 73.00 170 PRO A N 1
ATOM 1290 C CA . PRO A 1 170 ? 2.026 -6.805 -41.067 1.00 73.00 170 PRO A CA 1
ATOM 1291 C C . PRO A 1 170 ? 3.092 -5.859 -41.630 1.00 73.00 170 PRO A C 1
ATOM 1293 O O . PRO A 1 170 ? 3.002 -5.480 -42.806 1.00 73.00 170 PRO A O 1
ATOM 1296 N N . PRO A 1 171 ? 4.067 -5.415 -40.813 1.00 71.50 171 PRO A N 1
ATOM 1297 C CA . PRO A 1 171 ? 5.116 -4.543 -41.307 1.00 71.50 171 PRO A CA 1
ATOM 1298 C C . PRO A 1 171 ? 5.808 -5.284 -42.445 1.00 71.50 171 PRO A C 1
ATOM 1300 O O . PRO A 1 171 ? 6.361 -6.365 -42.240 1.00 71.50 171 PRO A O 1
ATOM 1303 N N . LYS A 1 172 ? 5.732 -4.730 -43.662 1.00 71.25 172 LYS A N 1
ATOM 1304 C CA . LYS A 1 172 ? 6.480 -5.267 -44.798 1.00 71.25 172 LYS A CA 1
ATOM 1305 C C . LYS A 1 172 ? 7.942 -5.321 -44.350 1.00 71.25 172 LYS A C 1
ATOM 1307 O O . LYS A 1 172 ? 8.446 -4.279 -43.916 1.00 71.25 172 LYS A O 1
ATOM 1312 N N . PRO A 1 173 ? 8.596 -6.496 -44.377 1.00 59.09 173 PRO A N 1
ATOM 1313 C CA . PRO A 1 173 ? 9.973 -6.615 -43.934 1.00 59.09 173 PRO A CA 1
ATOM 1314 C C . PRO A 1 173 ? 10.788 -5.614 -44.739 1.00 59.09 173 PRO A C 1
ATOM 1316 O O . PRO A 1 173 ? 10.839 -5.659 -45.968 1.00 59.09 173 PRO A O 1
ATOM 1319 N N . THR A 1 174 ? 11.354 -4.638 -44.040 1.00 71.25 174 THR A N 1
ATOM 1320 C CA . THR A 1 174 ? 12.242 -3.677 -44.679 1.00 71.25 174 THR A CA 1
ATOM 1321 C C . THR A 1 174 ? 13.445 -4.467 -45.198 1.00 71.25 174 THR A C 1
ATOM 1323 O O . THR A 1 174 ? 13.979 -5.316 -44.487 1.00 71.25 174 THR A O 1
ATOM 1326 N N . ALA A 1 175 ? 13.866 -4.222 -46.443 1.00 67.56 175 ALA A N 1
ATOM 1327 C CA . ALA A 1 175 ? 14.995 -4.903 -47.091 1.00 67.56 175 ALA A CA 1
ATOM 1328 C C . ALA A 1 175 ? 16.239 -5.146 -46.191 1.00 67.56 175 ALA A C 1
ATOM 1330 O O . ALA A 1 175 ? 16.812 -6.236 -46.274 1.00 67.56 175 ALA A O 1
ATOM 1331 N N . PRO A 1 176 ? 16.647 -4.235 -45.277 1.00 68.94 176 PRO A N 1
ATOM 1332 C CA . PRO A 1 176 ? 17.751 -4.513 -44.352 1.00 68.94 176 PRO A CA 1
ATOM 1333 C C . PRO A 1 176 ? 17.482 -5.634 -43.326 1.00 68.94 176 PRO A C 1
ATOM 1335 O O . PRO A 1 176 ? 18.421 -6.319 -42.925 1.00 68.94 176 PRO A O 1
ATOM 1338 N N . GLN A 1 177 ? 16.233 -5.871 -42.908 1.00 66.19 177 GLN A N 1
ATOM 1339 C CA . GLN A 1 177 ? 15.896 -6.944 -41.958 1.00 66.19 177 GLN A CA 1
ATOM 1340 C C . GLN A 1 177 ? 15.930 -8.338 -42.596 1.00 66.19 177 GLN A C 1
ATOM 1342 O O . GLN A 1 177 ? 16.339 -9.292 -41.935 1.00 66.19 177 GLN A O 1
ATOM 1347 N N . ALA A 1 178 ? 15.574 -8.461 -43.878 1.00 69.12 178 ALA A N 1
ATOM 1348 C CA . ALA A 1 178 ? 15.687 -9.728 -44.605 1.00 69.12 178 ALA A CA 1
ATOM 1349 C C . ALA A 1 178 ? 17.156 -10.179 -44.719 1.00 69.12 178 ALA A C 1
ATOM 1351 O O . ALA A 1 178 ? 17.475 -11.344 -44.485 1.00 69.12 178 ALA A O 1
ATOM 1352 N N . HIS A 1 179 ? 18.068 -9.233 -44.974 1.00 71.81 179 HIS A N 1
ATOM 1353 C CA . HIS A 1 179 ? 19.508 -9.501 -44.999 1.00 71.81 179 HIS A CA 1
ATOM 1354 C C . HIS A 1 179 ? 20.062 -9.892 -43.620 1.00 71.81 179 HIS A C 1
ATOM 1356 O O . HIS A 1 179 ? 20.938 -10.752 -43.532 1.00 71.81 179 HIS A O 1
ATOM 1362 N N . ALA A 1 180 ? 19.546 -9.296 -42.540 1.00 74.19 180 ALA A N 1
ATOM 1363 C CA . ALA A 1 180 ? 19.960 -9.625 -41.176 1.00 74.19 180 ALA A CA 1
ATOM 1364 C C . ALA A 1 180 ? 19.518 -11.036 -40.748 1.00 74.19 180 ALA A C 1
ATOM 1366 O O . ALA A 1 180 ? 20.295 -11.740 -40.105 1.00 74.19 180 ALA A O 1
ATOM 1367 N N . LEU A 1 181 ? 18.312 -11.469 -41.136 1.00 74.12 181 LEU A N 1
ATOM 1368 C CA . LEU A 1 181 ? 17.827 -12.832 -40.885 1.00 74.12 181 LEU A CA 1
ATOM 1369 C C . LEU A 1 181 ? 18.645 -13.879 -41.654 1.00 74.12 181 LEU A C 1
ATOM 1371 O O . LEU A 1 181 ? 19.110 -14.842 -41.048 1.00 74.12 181 LEU A O 1
ATOM 1375 N N . LEU A 1 182 ? 18.934 -13.636 -42.937 1.00 77.25 182 LEU A N 1
ATOM 1376 C CA . LEU A 1 182 ? 19.831 -14.488 -43.733 1.00 77.25 182 LEU A CA 1
ATOM 1377 C C . LEU A 1 182 ? 21.255 -14.550 -43.150 1.00 77.25 182 LEU A C 1
ATOM 1379 O O . LEU A 1 182 ? 21.862 -15.619 -43.089 1.00 77.25 182 LEU A O 1
ATOM 1383 N N . ALA A 1 183 ? 21.786 -13.425 -42.661 1.00 75.50 183 ALA A N 1
ATOM 1384 C CA . ALA A 1 183 ? 23.101 -13.385 -42.021 1.00 75.50 183 ALA A CA 1
ATOM 1385 C C . ALA A 1 183 ? 23.128 -14.103 -40.655 1.00 75.50 183 ALA A C 1
ATOM 1387 O O . ALA A 1 183 ? 24.143 -14.705 -40.296 1.00 75.50 183 ALA A O 1
ATOM 1388 N N . ALA A 1 184 ? 22.034 -14.056 -39.889 1.00 75.88 184 ALA A N 1
ATOM 1389 C CA . ALA A 1 184 ? 21.907 -14.776 -38.622 1.00 75.88 184 ALA A CA 1
ATOM 1390 C C . ALA A 1 184 ? 21.826 -16.296 -38.839 1.00 75.88 184 ALA A C 1
ATOM 1392 O O . ALA A 1 184 ? 22.494 -17.051 -38.130 1.00 75.88 184 ALA A O 1
ATOM 1393 N N . GLU A 1 185 ? 21.092 -16.741 -39.860 1.00 81.44 185 GLU A N 1
ATOM 1394 C CA . GLU A 1 185 ? 20.999 -18.159 -40.222 1.00 81.44 185 GLU A CA 1
ATOM 1395 C C . GLU A 1 185 ? 22.348 -18.713 -40.714 1.00 81.44 185 GLU A C 1
ATOM 1397 O O . GLU A 1 185 ? 22.769 -19.798 -40.299 1.00 81.44 185 GLU A O 1
ATOM 1402 N N . ALA A 1 186 ? 23.102 -17.926 -41.493 1.00 76.06 186 ALA A N 1
ATOM 1403 C CA . ALA A 1 186 ? 24.463 -18.279 -41.900 1.00 76.06 186 ALA A CA 1
ATOM 1404 C C . ALA A 1 186 ? 25.420 -18.429 -40.699 1.00 76.06 186 ALA A C 1
ATOM 1406 O O . ALA A 1 186 ? 26.229 -19.357 -40.660 1.00 76.06 186 ALA A O 1
ATOM 1407 N N . ARG A 1 187 ? 25.304 -17.569 -39.676 1.00 75.31 187 ARG A N 1
ATOM 1408 C CA . ARG A 1 187 ? 26.128 -17.665 -38.456 1.00 75.31 187 ARG A CA 1
ATOM 1409 C C . ARG A 1 187 ? 25.816 -18.904 -37.619 1.00 75.31 187 ARG A C 1
ATOM 1411 O O . ARG A 1 187 ? 26.747 -19.488 -37.065 1.00 75.31 187 ARG A O 1
ATOM 1418 N N . MET A 1 188 ? 24.552 -19.326 -37.541 1.00 75.94 188 MET A N 1
ATOM 1419 C CA . MET A 1 188 ? 24.190 -20.539 -36.797 1.00 75.94 188 MET A CA 1
ATOM 1420 C C . MET A 1 188 ? 24.731 -21.813 -37.456 1.00 75.94 188 MET A C 1
ATOM 1422 O O . MET A 1 188 ? 25.131 -22.732 -36.745 1.00 75.94 188 MET A O 1
ATOM 1426 N N . ARG A 1 189 ? 24.855 -21.851 -38.791 1.00 72.94 189 ARG A N 1
ATOM 1427 C CA . ARG A 1 189 ? 25.505 -22.981 -39.481 1.00 72.94 189 ARG A CA 1
ATOM 1428 C C . ARG A 1 189 ? 27.015 -23.039 -39.242 1.00 72.94 189 ARG A C 1
ATOM 1430 O O . ARG A 1 189 ? 27.550 -24.128 -39.055 1.00 72.94 189 ARG A O 1
ATOM 1437 N N . SER A 1 190 ? 27.696 -21.895 -39.175 1.00 65.06 190 SER A N 1
ATOM 1438 C CA . SER A 1 190 ? 29.148 -21.862 -38.934 1.00 65.06 190 SER A CA 1
ATOM 1439 C C . SER A 1 190 ? 29.543 -22.100 -37.471 1.00 65.06 190 SER A C 1
ATOM 1441 O O . SER A 1 190 ? 30.663 -22.527 -37.201 1.00 65.06 190 SER A O 1
ATOM 1443 N N . ALA A 1 191 ? 28.643 -21.863 -36.510 1.00 60.62 191 ALA A N 1
ATOM 1444 C CA . ALA A 1 191 ? 28.922 -22.084 -35.088 1.00 60.62 191 ALA A CA 1
ATOM 1445 C C . ALA A 1 191 ? 29.077 -23.572 -34.714 1.00 60.62 191 ALA A C 1
ATOM 1447 O O . ALA A 1 191 ? 29.724 -23.874 -33.714 1.00 60.62 191 ALA A O 1
ATOM 1448 N N . ASN A 1 192 ? 28.554 -24.495 -35.531 1.00 60.66 192 ASN A N 1
ATOM 1449 C CA . ASN A 1 192 ? 28.660 -25.939 -35.297 1.00 60.66 192 ASN A CA 1
ATOM 1450 C C . ASN A 1 192 ? 29.964 -26.565 -35.846 1.00 60.66 192 ASN A C 1
ATOM 1452 O O . ASN A 1 192 ? 30.149 -27.773 -35.759 1.00 60.66 192 ASN A O 1
ATOM 1456 N N . GLN A 1 193 ? 30.872 -25.758 -36.412 1.00 58.03 193 GLN A N 1
ATOM 1457 C CA . GLN A 1 193 ? 32.178 -26.199 -36.926 1.00 58.03 193 GLN A CA 1
ATOM 1458 C C . GLN A 1 193 ? 33.347 -25.483 -36.237 1.00 58.03 193 GLN A C 1
ATOM 1460 O O . GLN A 1 193 ? 34.291 -25.054 -36.896 1.00 58.03 193 GLN A O 1
ATOM 1465 N N . ARG A 1 194 ? 33.303 -25.302 -34.913 1.00 48.69 194 ARG A N 1
ATOM 1466 C CA . ARG A 1 194 ? 34.442 -24.727 -34.184 1.00 48.69 194 ARG A CA 1
ATOM 1467 C C . ARG A 1 194 ? 35.393 -25.831 -33.698 1.00 48.69 194 ARG A C 1
ATOM 1469 O O . ARG A 1 194 ? 35.000 -26.604 -32.827 1.00 48.69 194 ARG A O 1
ATOM 1476 N N . PRO A 1 195 ? 36.644 -25.890 -34.193 1.00 53.22 195 PRO A N 1
ATOM 1477 C CA . PRO A 1 195 ? 37.704 -26.661 -33.560 1.00 53.22 195 PRO A CA 1
ATOM 1478 C C . PRO A 1 195 ? 38.070 -26.013 -32.221 1.00 53.22 195 PRO A C 1
ATOM 1480 O O . PRO A 1 195 ? 38.121 -24.786 -32.106 1.00 53.22 195 PRO A O 1
ATOM 1483 N N . VAL A 1 196 ? 38.324 -26.848 -31.219 1.00 44.44 196 VAL A N 1
ATOM 1484 C CA . VAL A 1 196 ? 38.815 -26.469 -29.889 1.00 44.44 196 VAL A CA 1
ATOM 1485 C C . VAL A 1 196 ? 40.205 -25.815 -29.983 1.00 44.44 196 VAL A C 1
ATOM 1487 O O . VAL A 1 196 ? 41.142 -26.469 -30.440 1.00 44.44 196 VAL A O 1
ATOM 1490 N N . PRO A 1 197 ? 40.392 -24.546 -29.567 1.00 48.75 197 PRO A N 1
ATOM 1491 C CA . PRO A 1 197 ? 41.724 -23.971 -29.477 1.00 48.75 197 PRO A CA 1
ATOM 1492 C C . PRO A 1 197 ? 42.396 -24.367 -28.158 1.00 48.75 197 PRO A C 1
ATOM 1494 O O . PRO A 1 197 ? 41.846 -24.196 -27.069 1.00 48.75 197 PRO A O 1
ATOM 1497 N N . ASN A 1 198 ? 43.611 -24.892 -28.304 1.00 46.94 198 ASN A N 1
ATOM 1498 C CA . ASN A 1 198 ? 44.551 -25.222 -27.243 1.00 46.94 198 ASN A CA 1
ATOM 1499 C C . ASN A 1 198 ? 44.875 -24.007 -26.364 1.00 46.94 198 ASN A C 1
ATOM 1501 O O . ASN A 1 198 ? 45.112 -22.901 -26.850 1.00 46.94 198 ASN A O 1
ATOM 1505 N N . ALA A 1 199 ? 44.942 -24.262 -25.060 1.00 47.66 199 ALA A N 1
ATOM 1506 C CA . ALA A 1 199 ? 45.454 -23.351 -24.053 1.00 47.66 199 ALA A CA 1
ATOM 1507 C C . ALA A 1 199 ? 46.959 -23.121 -24.244 1.00 47.66 199 ALA A C 1
ATOM 1509 O O . ALA A 1 199 ? 47.700 -24.095 -24.342 1.00 47.66 199 ALA A O 1
ATOM 1510 N N . SER A 1 200 ? 47.407 -21.859 -24.248 1.00 42.75 200 SER A N 1
ATOM 1511 C CA . SER A 1 200 ? 48.765 -21.429 -23.860 1.00 42.75 200 SER A CA 1
ATOM 1512 C C . SER A 1 200 ? 48.911 -19.903 -23.919 1.00 42.75 200 SER A C 1
ATOM 1514 O O . SER A 1 200 ? 48.615 -19.299 -24.942 1.00 42.75 200 SER A O 1
ATOM 1516 N N . GLY A 1 201 ? 49.479 -19.312 -22.859 1.00 37.25 201 GLY A N 1
ATOM 1517 C CA . GLY A 1 201 ? 50.494 -18.258 -23.021 1.00 37.25 201 GLY A CA 1
ATOM 1518 C C . GLY A 1 201 ? 50.110 -16.791 -22.777 1.00 37.25 201 GLY A C 1
ATOM 1519 O O . GLY A 1 201 ? 49.753 -16.078 -23.700 1.00 37.25 201 GLY A O 1
ATOM 1520 N N . PHE A 1 202 ? 50.274 -16.360 -21.522 1.00 41.03 202 PHE A N 1
ATOM 1521 C CA . PHE A 1 202 ? 50.959 -15.149 -21.014 1.00 41.03 202 PHE A CA 1
ATOM 1522 C C . PHE A 1 202 ? 51.212 -13.876 -21.867 1.00 41.03 202 PHE A C 1
ATOM 1524 O O . PHE A 1 202 ? 51.675 -13.932 -22.999 1.00 41.03 202 PHE A O 1
ATOM 1531 N N . THR A 1 203 ? 51.128 -12.736 -21.148 1.00 37.81 203 THR A N 1
ATOM 1532 C CA . THR A 1 203 ? 51.982 -11.504 -21.084 1.00 37.81 203 THR A CA 1
ATOM 1533 C C . THR A 1 203 ? 51.124 -10.224 -21.164 1.00 37.81 203 THR A C 1
ATOM 1535 O O . THR A 1 203 ? 50.286 -10.090 -22.042 1.00 37.81 203 THR A O 1
ATOM 1538 N N . ALA A 1 204 ? 51.031 -9.367 -20.139 1.00 36.75 204 ALA A N 1
ATOM 1539 C CA . ALA A 1 204 ? 52.004 -8.493 -19.462 1.00 36.75 204 ALA A CA 1
ATOM 1540 C C . ALA A 1 204 ? 52.297 -7.156 -20.192 1.00 36.75 204 ALA A C 1
ATOM 1542 O O . ALA A 1 204 ? 52.808 -7.141 -21.301 1.00 36.75 204 ALA A O 1
ATOM 1543 N N . ALA A 1 205 ? 52.067 -6.067 -19.438 1.00 36.28 205 ALA A N 1
ATOM 1544 C CA . ALA A 1 205 ? 52.691 -4.733 -19.479 1.00 36.28 205 ALA A CA 1
ATOM 1545 C C . ALA A 1 205 ? 52.251 -3.659 -20.506 1.00 36.28 205 ALA A C 1
ATOM 1547 O O . ALA A 1 205 ? 52.258 -3.878 -21.711 1.00 36.28 205 ALA A O 1
ATOM 1548 N N . THR A 1 206 ? 51.989 -2.444 -19.973 1.00 38.16 206 THR A N 1
ATOM 1549 C CA . THR A 1 206 ? 52.488 -1.092 -20.387 1.00 38.16 206 THR A CA 1
ATOM 1550 C C . THR A 1 206 ? 51.486 -0.015 -19.905 1.00 38.16 206 THR A C 1
ATOM 1552 O O . THR A 1 206 ? 50.336 -0.020 -20.322 1.00 38.16 206 THR A O 1
ATOM 1555 N N . GLN A 1 207 ? 51.771 0.723 -18.812 1.00 42.28 207 GLN A N 1
ATOM 1556 C CA . GLN A 1 207 ? 52.228 2.141 -18.775 1.00 42.28 207 GLN A CA 1
ATOM 1557 C C . GLN A 1 207 ? 51.385 3.090 -19.672 1.00 42.28 207 GLN A C 1
ATOM 1559 O O . GLN A 1 207 ? 51.184 2.801 -20.836 1.00 42.28 207 GLN A O 1
ATOM 1564 N N . ARG A 1 208 ? 50.877 4.268 -19.273 1.00 33.16 208 ARG A N 1
ATOM 1565 C CA . ARG A 1 208 ? 51.476 5.367 -18.495 1.00 33.16 208 ARG A CA 1
ATOM 1566 C C . ARG A 1 208 ? 50.418 6.479 -18.268 1.00 33.16 208 ARG A C 1
ATOM 1568 O O . ARG A 1 208 ? 49.559 6.681 -19.115 1.00 33.16 208 ARG A O 1
ATOM 1575 N N . SER A 1 209 ? 50.572 7.202 -17.157 1.00 46.59 209 SER A N 1
ATOM 1576 C CA . SER A 1 209 ? 50.358 8.648 -16.921 1.00 46.59 209 SER A CA 1
ATOM 1577 C C . SER A 1 209 ? 49.149 9.395 -17.508 1.00 46.59 209 SER A C 1
ATOM 1579 O O . SER A 1 209 ? 49.055 9.566 -18.716 1.00 46.59 209 SER A O 1
ATOM 1581 N N . SER A 1 210 ? 48.362 10.039 -16.631 1.00 44.16 210 SER A N 1
ATOM 1582 C CA . SER A 1 210 ? 48.046 11.488 -16.684 1.00 44.16 210 SER A CA 1
ATOM 1583 C C . SER A 1 210 ? 47.262 11.924 -15.440 1.00 44.16 210 SER A C 1
ATOM 1585 O O . SER A 1 210 ? 46.146 11.480 -15.188 1.00 44.16 210 SER A O 1
ATOM 1587 N N . SER A 1 211 ? 47.884 12.800 -14.660 1.00 48.47 211 SER A N 1
ATOM 1588 C CA . SER A 1 211 ? 47.365 13.481 -13.478 1.00 48.47 211 SER A CA 1
ATOM 1589 C C . SER A 1 211 ? 46.497 14.686 -13.860 1.00 48.47 211 SER A C 1
ATOM 1591 O O . SER A 1 211 ? 46.997 15.614 -14.491 1.00 48.47 211 SER A O 1
ATOM 1593 N N . CYS A 1 212 ? 45.253 14.737 -13.383 1.00 34.56 212 CYS A N 1
ATOM 1594 C CA . CYS A 1 212 ? 44.508 15.989 -13.226 1.00 34.56 212 CYS A CA 1
ATOM 1595 C C . CYS A 1 212 ? 44.034 16.093 -11.776 1.00 34.56 212 CYS A C 1
ATOM 1597 O O . CYS A 1 212 ? 43.078 15.441 -11.358 1.00 34.56 212 CYS A O 1
ATOM 1599 N N . ALA A 1 213 ? 44.755 16.904 -11.004 1.00 44.00 213 ALA A N 1
ATOM 1600 C CA . ALA A 1 213 ? 44.354 17.353 -9.684 1.00 44.00 213 ALA A CA 1
ATOM 1601 C C . ALA A 1 213 ? 43.162 18.311 -9.833 1.00 44.00 213 ALA A C 1
ATOM 1603 O O . ALA A 1 213 ? 43.308 19.405 -10.372 1.00 44.00 213 ALA A O 1
ATOM 1604 N N . VAL A 1 214 ? 41.984 17.892 -9.367 1.00 44.41 214 VAL A N 1
ATOM 1605 C CA . VAL A 1 214 ? 40.810 18.761 -9.223 1.00 44.41 214 VAL A CA 1
ATOM 1606 C C . VAL A 1 214 ? 40.617 19.041 -7.738 1.00 44.41 214 VAL A C 1
ATOM 1608 O O . VAL A 1 214 ? 40.617 18.131 -6.908 1.00 44.41 214 VAL A O 1
ATOM 1611 N N . ALA A 1 215 ? 40.531 20.331 -7.427 1.00 42.03 215 ALA A N 1
ATOM 1612 C CA . ALA A 1 215 ? 40.495 20.913 -6.099 1.00 42.03 215 ALA A CA 1
ATOM 1613 C C . ALA A 1 215 ? 39.473 20.235 -5.173 1.00 42.03 215 ALA A C 1
ATOM 1615 O O . ALA A 1 215 ? 38.280 20.163 -5.469 1.00 42.03 215 ALA A O 1
ATOM 1616 N N . ARG A 1 216 ? 39.957 19.792 -4.009 1.00 39.12 216 ARG A N 1
ATOM 1617 C CA . ARG A 1 216 ? 39.152 19.310 -2.884 1.00 39.12 216 ARG A CA 1
ATOM 1618 C C . ARG A 1 216 ? 38.322 20.473 -2.346 1.00 39.12 216 ARG A C 1
ATOM 1620 O O . ARG A 1 216 ? 38.800 21.254 -1.533 1.00 39.12 216 ARG A O 1
ATOM 1627 N N . HIS A 1 217 ? 37.094 20.608 -2.831 1.00 44.69 217 HIS A N 1
ATOM 1628 C CA . HIS A 1 217 ? 36.075 21.366 -2.120 1.00 44.69 217 HIS A CA 1
ATOM 1629 C C . HIS A 1 217 ? 35.631 20.477 -0.966 1.00 44.69 217 HIS A C 1
ATOM 1631 O O . HIS A 1 217 ? 35.054 19.411 -1.182 1.00 44.69 217 HIS A O 1
ATOM 1637 N N . SER A 1 218 ? 36.004 20.877 0.245 1.00 46.41 218 SER A N 1
ATOM 1638 C CA . SER A 1 218 ? 35.567 20.283 1.501 1.00 46.41 218 SER A CA 1
ATOM 1639 C C . SER A 1 218 ? 34.041 20.265 1.514 1.00 46.41 218 SER A C 1
ATOM 1641 O O . SER A 1 218 ? 33.403 21.282 1.773 1.00 46.41 218 SER A O 1
ATOM 1643 N N . ALA A 1 219 ? 33.454 19.125 1.146 1.00 48.41 219 ALA A N 1
ATOM 1644 C CA . ALA A 1 219 ? 32.020 18.933 1.233 1.00 48.41 219 ALA A CA 1
ATOM 1645 C C . ALA A 1 219 ? 31.626 19.111 2.708 1.00 48.41 219 ALA A C 1
ATOM 1647 O O . ALA A 1 219 ? 32.263 18.493 3.569 1.00 48.41 219 ALA A O 1
ATOM 1648 N N . PRO A 1 220 ? 30.630 19.959 3.018 1.00 57.31 220 PRO A N 1
ATOM 1649 C CA . PRO A 1 220 ? 30.158 20.105 4.384 1.00 57.31 220 PRO A CA 1
ATOM 1650 C C . PRO A 1 220 ? 29.737 18.724 4.907 1.00 57.31 220 PRO A C 1
ATOM 1652 O O . PRO A 1 220 ? 29.234 17.908 4.122 1.00 57.31 220 PRO A O 1
ATOM 1655 N N . PRO A 1 221 ? 29.967 18.427 6.197 1.00 54.12 221 PRO A N 1
ATOM 1656 C CA . PRO A 1 221 ? 29.574 17.154 6.781 1.00 54.12 221 PRO A CA 1
ATOM 1657 C C . PRO A 1 221 ? 28.097 16.917 6.464 1.00 54.12 221 PRO A C 1
ATOM 1659 O O . PRO A 1 221 ? 27.242 17.730 6.812 1.00 54.12 221 PRO A O 1
ATOM 1662 N N . ARG A 1 222 ? 27.803 15.825 5.746 1.00 49.22 222 ARG A N 1
ATOM 1663 C CA . ARG A 1 222 ? 26.435 15.341 5.551 1.00 49.22 222 ARG A CA 1
ATOM 1664 C C . ARG A 1 222 ? 25.908 14.974 6.930 1.00 49.22 222 ARG A C 1
ATOM 1666 O O . ARG A 1 222 ? 26.112 13.857 7.396 1.00 49.22 222 ARG A O 1
ATOM 1673 N N . VAL A 1 223 ? 25.269 15.935 7.587 1.00 53.50 223 VAL A N 1
ATOM 1674 C CA . VAL A 1 223 ? 24.395 15.673 8.721 1.00 53.50 223 VAL A CA 1
ATOM 1675 C C . VAL A 1 223 ? 23.334 14.728 8.174 1.00 53.50 223 VAL A C 1
ATOM 1677 O O . VAL A 1 223 ? 22.573 15.101 7.281 1.00 53.50 223 VAL A O 1
ATOM 1680 N N . LEU A 1 224 ? 23.375 13.465 8.605 1.00 55.50 224 LEU A N 1
ATOM 1681 C CA . LEU A 1 224 ? 22.317 12.512 8.300 1.00 55.50 224 LEU A CA 1
ATOM 1682 C C . LEU A 1 224 ? 21.010 13.168 8.764 1.00 55.50 224 LEU A C 1
ATOM 1684 O O . LEU A 1 224 ? 20.952 13.567 9.931 1.00 55.50 224 LEU A O 1
ATOM 1688 N N . PRO A 1 225 ? 20.020 13.368 7.876 1.00 57.28 225 PRO A N 1
ATOM 1689 C CA . PRO A 1 225 ? 18.769 14.000 8.255 1.00 57.28 225 PRO A CA 1
ATOM 1690 C C . PRO A 1 225 ? 18.158 13.168 9.379 1.00 57.28 225 PRO A C 1
ATOM 1692 O O . PRO A 1 225 ? 17.787 12.011 9.187 1.00 57.28 225 PRO A O 1
ATOM 1695 N N . GLN A 1 226 ? 18.150 13.736 10.585 1.00 60.12 226 GLN A N 1
ATOM 1696 C CA . GLN A 1 226 ? 17.458 13.141 11.714 1.00 60.12 226 GLN A CA 1
ATOM 1697 C C . GLN A 1 226 ? 15.979 13.099 11.343 1.00 60.12 226 GLN A C 1
ATOM 1699 O O . GLN A 1 226 ? 15.443 14.088 10.837 1.00 60.12 226 GLN A O 1
ATOM 1704 N N . ALA A 1 227 ? 15.347 11.939 11.534 1.00 59.84 227 ALA A N 1
ATOM 1705 C CA . ALA A 1 227 ? 13.928 11.773 11.260 1.00 59.84 227 ALA A CA 1
ATOM 1706 C C . ALA A 1 227 ? 13.153 12.911 11.951 1.00 59.84 227 ALA A C 1
ATOM 1708 O O . ALA A 1 227 ? 13.440 13.197 13.112 1.00 59.84 227 ALA A O 1
ATOM 1709 N N . PRO A 1 228 ? 12.216 13.592 11.272 1.00 63.16 228 PRO A N 1
ATOM 1710 C CA . PRO A 1 228 ? 11.470 14.694 11.870 1.00 63.16 228 PRO A CA 1
ATOM 1711 C C . PRO A 1 228 ? 10.718 14.188 13.112 1.00 63.16 228 PRO A C 1
ATOM 1713 O O . PRO A 1 228 ? 9.810 13.362 13.009 1.00 63.16 228 PRO A O 1
ATOM 1716 N N . VAL A 1 229 ? 11.138 14.649 14.295 1.00 68.62 229 VAL A N 1
ATOM 1717 C CA . VAL A 1 229 ? 10.765 14.083 15.610 1.00 68.62 229 VAL A CA 1
ATOM 1718 C C . VAL A 1 229 ? 9.455 14.678 16.172 1.00 68.62 229 VAL A C 1
ATOM 1720 O O . VAL A 1 229 ? 9.232 14.640 17.373 1.00 68.62 229 VAL A O 1
ATOM 1723 N N . GLY A 1 230 ? 8.581 15.272 15.351 1.00 75.62 230 GLY A N 1
ATOM 1724 C CA . GLY A 1 230 ? 7.582 16.226 15.869 1.00 75.62 230 GLY A CA 1
ATOM 1725 C C . GLY A 1 230 ? 6.135 16.137 15.384 1.00 75.62 230 GLY A C 1
ATOM 1726 O O . GLY A 1 230 ? 5.388 17.056 15.688 1.00 75.62 230 GLY A O 1
ATOM 1727 N N . GLY A 1 231 ? 5.716 15.102 14.651 1.00 87.38 231 GLY A N 1
ATOM 1728 C CA . GLY A 1 231 ? 4.370 15.060 14.057 1.00 87.38 231 GLY A CA 1
ATOM 1729 C C . GLY A 1 231 ? 3.712 13.687 14.108 1.00 87.38 231 GLY A C 1
ATOM 1730 O O . GLY A 1 231 ? 4.379 12.667 14.314 1.00 87.38 231 GLY A O 1
ATOM 1731 N N . SER A 1 232 ? 2.396 13.666 13.892 1.00 93.44 232 SER A N 1
ATOM 1732 C CA . SER A 1 232 ? 1.661 12.414 13.688 1.00 93.44 232 SER A CA 1
ATOM 1733 C C . SER A 1 232 ? 2.247 11.641 12.489 1.00 93.44 232 SER A C 1
ATOM 1735 O O . SER A 1 232 ? 2.809 12.251 11.571 1.00 93.44 232 SER A O 1
ATOM 1737 N N . PRO A 1 233 ? 2.169 10.297 12.463 1.00 89.12 233 PRO A N 1
ATOM 1738 C CA . PRO A 1 233 ? 2.627 9.521 11.310 1.00 89.12 233 PRO A CA 1
ATOM 1739 C C . PRO A 1 233 ? 1.964 9.990 10.006 1.00 89.12 233 PRO A C 1
ATOM 1741 O O . PRO A 1 233 ? 2.654 10.142 9.001 1.00 89.12 233 PRO A O 1
ATOM 1744 N N . GLU A 1 234 ? 0.676 10.334 10.041 1.00 94.06 234 GLU A N 1
ATOM 1745 C CA . GLU A 1 234 ? -0.063 10.856 8.885 1.00 94.06 234 GLU A CA 1
ATOM 1746 C C . GLU A 1 234 ? 0.469 12.200 8.384 1.00 94.06 234 GLU A C 1
ATOM 1748 O O . GLU A 1 234 ? 0.649 12.379 7.180 1.00 94.06 234 GLU A O 1
ATOM 1753 N N . GLU A 1 235 ? 0.786 13.133 9.279 1.00 95.69 235 GLU A N 1
ATOM 1754 C CA . GLU A 1 235 ? 1.350 14.432 8.899 1.00 95.69 235 GLU A CA 1
ATOM 1755 C C . GLU A 1 235 ? 2.729 14.280 8.240 1.00 95.69 235 GLU A C 1
ATOM 1757 O O . GLU A 1 235 ? 3.019 14.927 7.229 1.00 95.69 235 GLU A O 1
ATOM 1762 N N . ARG A 1 236 ? 3.554 13.345 8.733 1.00 93.69 236 ARG A N 1
ATOM 1763 C CA . ARG A 1 236 ? 4.847 13.016 8.109 1.00 93.69 236 ARG A CA 1
ATOM 1764 C C . ARG A 1 236 ? 4.669 12.436 6.706 1.00 93.69 236 ARG A C 1
ATOM 1766 O O . ARG A 1 236 ? 5.402 12.823 5.793 1.00 93.69 236 ARG A O 1
ATOM 1773 N N . VAL A 1 237 ? 3.686 11.552 6.515 1.00 95.31 237 VAL A N 1
ATOM 1774 C CA . VAL A 1 237 ? 3.341 11.005 5.191 1.00 95.31 237 VAL A CA 1
ATOM 1775 C C . VAL A 1 237 ? 2.894 12.124 4.248 1.00 95.31 237 VAL A C 1
ATOM 1777 O O . VAL A 1 237 ? 3.378 12.187 3.117 1.00 95.31 237 VAL A O 1
ATOM 1780 N N . GLN A 1 238 ? 2.043 13.047 4.707 1.00 96.00 238 GLN A N 1
ATOM 1781 C CA . GLN A 1 238 ? 1.579 14.186 3.906 1.00 96.00 238 GLN A CA 1
ATOM 1782 C C . GLN A 1 238 ? 2.729 15.114 3.498 1.00 96.00 238 GLN A C 1
ATOM 1784 O O . GLN A 1 238 ? 2.829 15.493 2.329 1.00 96.00 238 GLN A O 1
ATOM 1789 N N . GLN A 1 239 ? 3.631 15.443 4.424 1.00 95.62 239 GLN A N 1
ATOM 1790 C CA . GLN A 1 239 ? 4.794 16.281 4.135 1.00 95.62 239 GLN A CA 1
ATOM 1791 C C . GLN A 1 239 ? 5.727 15.618 3.110 1.00 95.62 239 GLN A C 1
ATOM 1793 O O . GLN A 1 239 ? 6.180 16.267 2.165 1.00 95.62 239 GLN A O 1
ATOM 1798 N N . CYS A 1 240 ? 5.977 14.312 3.242 1.00 95.62 240 CYS A N 1
ATOM 1799 C CA . CYS A 1 240 ? 6.793 13.577 2.276 1.00 95.62 240 CYS A CA 1
ATOM 1800 C C . CYS A 1 240 ? 6.108 13.468 0.908 1.00 95.62 240 CYS A C 1
ATOM 1802 O O . CYS A 1 240 ? 6.756 13.662 -0.122 1.00 95.62 240 CYS A O 1
ATOM 1804 N N . ALA A 1 241 ? 4.792 13.242 0.876 1.00 95.81 241 ALA A N 1
ATOM 1805 C CA . ALA A 1 241 ? 4.019 13.208 -0.362 1.00 95.81 241 ALA A CA 1
ATOM 1806 C C . ALA A 1 241 ? 4.103 14.539 -1.129 1.00 95.81 241 ALA A C 1
ATOM 1808 O O . ALA A 1 241 ? 4.270 14.531 -2.351 1.00 95.81 241 ALA A O 1
ATOM 1809 N N . GLN A 1 242 ? 4.084 15.680 -0.427 1.00 96.38 242 GLN A N 1
ATOM 1810 C CA . GLN A 1 242 ? 4.278 16.993 -1.053 1.00 96.38 242 GLN A CA 1
ATOM 1811 C C . GLN A 1 242 ? 5.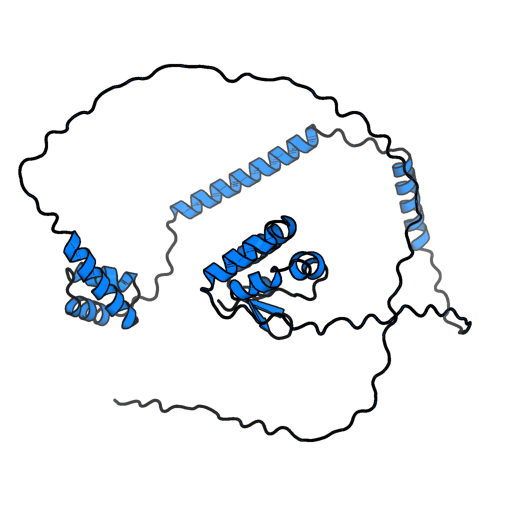647 17.100 -1.747 1.00 96.38 242 GLN A C 1
ATOM 1813 O O . GLN A 1 242 ? 5.718 17.592 -2.873 1.00 96.38 242 GLN A O 1
ATOM 1818 N N . MET A 1 243 ? 6.717 16.566 -1.144 1.00 95.56 243 MET A N 1
ATOM 1819 C CA . MET A 1 243 ? 8.070 16.583 -1.728 1.00 95.56 243 MET A CA 1
ATOM 1820 C C . MET A 1 243 ? 8.222 15.657 -2.946 1.00 95.56 243 MET A C 1
ATOM 1822 O O . MET A 1 243 ? 8.989 15.944 -3.871 1.00 95.56 243 MET A O 1
ATOM 1826 N N . ILE A 1 244 ? 7.489 14.543 -2.968 1.00 96.81 244 ILE A N 1
ATOM 1827 C CA . ILE A 1 244 ? 7.564 13.544 -4.043 1.00 96.81 244 ILE A CA 1
ATOM 1828 C C . ILE A 1 244 ? 6.656 13.914 -5.228 1.00 96.81 244 ILE A C 1
ATOM 1830 O O . ILE A 1 244 ? 6.928 13.505 -6.357 1.00 96.81 244 ILE A O 1
ATOM 1834 N N . SER A 1 245 ? 5.619 14.728 -5.002 1.00 95.00 245 SER A N 1
ATOM 1835 C CA . SER A 1 245 ? 4.573 15.048 -5.989 1.00 95.00 245 SER A CA 1
ATOM 1836 C C . SER A 1 245 ? 5.078 15.610 -7.331 1.00 95.00 245 SER A C 1
ATOM 1838 O O . SER A 1 245 ? 4.407 15.462 -8.350 1.00 95.00 245 SER A O 1
ATOM 1840 N N . GLY A 1 246 ? 6.288 16.179 -7.377 1.00 95.00 246 GLY A N 1
ATOM 1841 C CA . GLY A 1 246 ? 6.931 16.644 -8.612 1.00 95.00 246 GLY A CA 1
ATOM 1842 C C . GLY A 1 246 ? 7.459 15.538 -9.539 1.00 95.00 246 GLY A C 1
ATOM 1843 O O . GLY A 1 246 ? 7.888 15.842 -10.652 1.00 95.00 246 GLY A O 1
ATOM 1844 N N . ASN A 1 247 ? 7.453 14.269 -9.114 1.00 97.19 247 ASN A N 1
ATOM 1845 C CA . ASN A 1 247 ? 7.989 13.149 -9.885 1.00 97.19 247 ASN A CA 1
ATOM 1846 C C . ASN A 1 247 ? 7.014 11.959 -9.928 1.00 97.19 247 ASN A C 1
ATOM 1848 O O . ASN A 1 247 ? 7.054 11.067 -9.079 1.00 97.19 247 ASN A O 1
ATOM 1852 N N . ALA A 1 248 ? 6.174 11.918 -10.967 1.00 96.94 248 ALA A N 1
ATOM 1853 C CA . ALA A 1 248 ? 5.147 10.886 -11.151 1.00 96.94 248 ALA A CA 1
ATOM 1854 C C . ALA A 1 248 ? 5.704 9.449 -11.115 1.00 96.94 248 ALA A C 1
ATOM 1856 O O . ALA A 1 248 ? 5.088 8.564 -10.535 1.00 96.94 248 ALA A O 1
ATOM 1857 N N . GLN A 1 249 ? 6.914 9.226 -11.641 1.00 97.31 249 GLN A N 1
ATOM 1858 C CA . GLN A 1 249 ? 7.536 7.896 -11.656 1.00 97.31 249 GLN A CA 1
ATOM 1859 C C . GLN A 1 249 ? 7.824 7.361 -10.247 1.00 97.31 249 GLN A C 1
ATOM 1861 O O . GLN A 1 249 ? 7.751 6.158 -10.013 1.00 97.31 249 GLN A O 1
ATOM 1866 N N . VAL A 1 250 ? 8.171 8.240 -9.303 1.00 97.88 250 VAL A N 1
ATOM 1867 C CA . VAL A 1 250 ? 8.408 7.846 -7.906 1.00 97.88 250 VAL A CA 1
ATOM 1868 C C . VAL A 1 250 ? 7.087 7.447 -7.254 1.00 97.88 250 VAL A C 1
ATOM 1870 O O . VAL A 1 250 ? 7.026 6.417 -6.586 1.00 97.88 250 VAL A O 1
ATOM 1873 N N . VAL A 1 251 ? 6.030 8.223 -7.505 1.00 97.44 251 VAL A N 1
ATOM 1874 C CA . VAL A 1 251 ? 4.679 7.953 -6.998 1.00 97.44 251 VAL A CA 1
ATOM 1875 C C . VAL A 1 251 ? 4.161 6.607 -7.513 1.00 97.44 251 VAL A C 1
ATOM 1877 O O . VAL A 1 251 ? 3.723 5.789 -6.708 1.00 97.44 251 VAL A O 1
ATOM 1880 N N . ASP A 1 252 ? 4.300 6.320 -8.809 1.00 96.88 252 ASP A N 1
ATOM 1881 C CA . ASP A 1 252 ? 3.854 5.052 -9.406 1.00 96.88 252 ASP A CA 1
ATOM 1882 C C . ASP A 1 252 ? 4.552 3.832 -8.783 1.00 96.88 252 ASP A C 1
ATOM 1884 O O . ASP A 1 252 ? 3.916 2.812 -8.501 1.00 96.88 252 ASP A O 1
ATOM 1888 N N . ILE A 1 253 ? 5.864 3.933 -8.537 1.00 96.88 253 ILE A N 1
ATOM 1889 C CA . ILE A 1 253 ? 6.650 2.856 -7.915 1.00 96.88 253 ILE A CA 1
ATOM 1890 C C . ILE A 1 253 ? 6.189 2.613 -6.474 1.00 96.88 253 ILE A C 1
ATOM 1892 O O . ILE A 1 253 ? 6.023 1.454 -6.087 1.00 96.88 253 ILE A O 1
ATOM 1896 N N . LEU A 1 254 ? 5.971 3.680 -5.697 1.00 96.81 254 LEU A N 1
ATOM 1897 C CA . LEU A 1 254 ? 5.524 3.587 -4.305 1.00 96.81 254 LEU A CA 1
ATOM 1898 C C . LEU A 1 254 ? 4.103 3.026 -4.203 1.00 96.81 254 LEU A C 1
ATOM 1900 O O . LEU A 1 254 ? 3.872 2.106 -3.422 1.00 96.81 254 LEU A O 1
ATOM 1904 N N . ILE A 1 255 ? 3.172 3.516 -5.029 1.00 96.62 255 ILE A N 1
ATOM 1905 C CA . ILE A 1 255 ? 1.804 2.982 -5.094 1.00 96.62 255 ILE A CA 1
ATOM 1906 C C . ILE A 1 255 ? 1.856 1.495 -5.441 1.00 96.62 255 ILE A C 1
ATOM 1908 O O . ILE A 1 255 ? 1.298 0.680 -4.716 1.00 96.62 255 ILE A O 1
ATOM 1912 N N . THR A 1 256 ? 2.599 1.117 -6.485 1.00 97.19 256 THR A N 1
ATOM 1913 C CA . THR A 1 256 ? 2.704 -0.288 -6.903 1.00 97.19 256 THR A CA 1
ATOM 1914 C C . THR A 1 256 ? 3.298 -1.178 -5.806 1.00 97.19 256 THR A C 1
ATOM 1916 O O . THR A 1 256 ? 2.843 -2.311 -5.638 1.00 97.19 256 THR A O 1
ATOM 1919 N N . SER A 1 257 ? 4.314 -0.718 -5.061 1.00 96.19 257 SER A N 1
ATOM 1920 C CA . SER A 1 257 ? 4.900 -1.536 -3.989 1.00 96.19 257 SER A CA 1
ATOM 1921 C C . SER A 1 257 ? 3.951 -1.692 -2.803 1.00 96.19 257 SER A C 1
ATOM 1923 O O . SER A 1 257 ? 3.813 -2.802 -2.294 1.00 96.19 257 SER A O 1
ATOM 1925 N N . LEU A 1 258 ? 3.273 -0.614 -2.395 1.00 96.75 258 LEU A N 1
ATOM 1926 C CA . LEU A 1 258 ? 2.313 -0.641 -1.291 1.00 96.75 258 LEU A CA 1
ATOM 1927 C C . LEU A 1 258 ? 1.068 -1.463 -1.641 1.00 96.75 258 LEU A C 1
ATOM 1929 O O . LEU A 1 258 ? 0.653 -2.289 -0.835 1.00 96.75 258 LEU A O 1
ATOM 1933 N N . SER A 1 259 ? 0.521 -1.319 -2.853 1.00 97.81 259 SER A N 1
ATOM 1934 C CA . SER A 1 259 ? -0.610 -2.131 -3.322 1.00 97.81 259 SER A CA 1
ATOM 1935 C C . SER A 1 259 ? -0.293 -3.625 -3.259 1.00 97.81 259 SER A C 1
ATOM 1937 O O . SER A 1 259 ? -1.078 -4.388 -2.709 1.00 97.81 259 SER A O 1
ATOM 1939 N N . ARG A 1 260 ? 0.897 -4.044 -3.714 1.00 97.88 260 ARG A N 1
ATOM 1940 C CA . ARG A 1 260 ? 1.317 -5.455 -3.634 1.00 97.88 260 ARG A CA 1
ATOM 1941 C C . ARG A 1 260 ? 1.478 -5.952 -2.199 1.00 97.88 260 ARG A C 1
ATOM 1943 O O . ARG A 1 260 ? 1.158 -7.103 -1.924 1.00 97.88 260 ARG A O 1
ATOM 1950 N N . ALA A 1 261 ? 1.978 -5.108 -1.295 1.00 97.06 261 ALA A N 1
ATOM 1951 C CA . ALA A 1 261 ? 2.097 -5.457 0.119 1.00 97.06 261 ALA A CA 1
ATOM 1952 C C . ALA A 1 261 ? 0.718 -5.642 0.780 1.00 97.06 261 ALA A C 1
ATOM 1954 O O . ALA A 1 261 ? 0.556 -6.549 1.593 1.00 97.06 261 ALA A O 1
ATOM 1955 N N . LEU A 1 262 ? -0.273 -4.826 0.399 1.00 96.44 262 LEU A N 1
ATOM 1956 C CA . LEU A 1 262 ? -1.653 -4.923 0.889 1.00 96.44 262 LEU A CA 1
ATOM 1957 C C . LEU A 1 262 ? -2.413 -6.122 0.301 1.00 96.44 262 LEU A C 1
ATOM 1959 O O . LEU A 1 262 ? -3.177 -6.765 1.014 1.00 96.44 262 LEU A O 1
ATOM 1963 N N . GLU A 1 263 ? -2.201 -6.441 -0.978 1.00 97.81 263 GLU A N 1
ATOM 1964 C CA . GLU A 1 263 ? -2.812 -7.605 -1.641 1.00 97.81 263 GLU A CA 1
ATOM 1965 C C . GLU A 1 263 ? -2.266 -8.939 -1.102 1.00 97.81 263 GLU A C 1
ATOM 1967 O O . GLU A 1 263 ? -2.994 -9.931 -1.036 1.00 97.81 263 GLU A O 1
ATOM 1972 N N . HIS A 1 264 ? -0.994 -8.966 -0.688 1.00 97.38 264 HIS A N 1
ATOM 1973 C CA . HIS A 1 264 ? -0.287 -10.178 -0.269 1.00 97.38 264 HIS A CA 1
ATOM 1974 C C . HIS A 1 264 ? 0.464 -9.990 1.068 1.00 97.38 264 HIS A C 1
ATOM 1976 O O . HIS A 1 264 ? 1.697 -10.062 1.101 1.00 97.38 264 HIS A O 1
ATOM 1982 N N . PRO A 1 265 ? -0.245 -9.812 2.202 1.00 96.50 265 PRO A N 1
ATOM 1983 C CA . PRO A 1 265 ? 0.371 -9.475 3.494 1.00 96.50 265 PRO A CA 1
ATOM 1984 C C . PRO A 1 265 ? 1.224 -10.603 4.101 1.00 96.50 265 PRO A C 1
ATOM 1986 O O . PRO A 1 265 ? 2.070 -10.354 4.962 1.00 96.50 265 PRO A O 1
ATOM 1989 N N . ASN A 1 266 ? 1.024 -11.843 3.647 1.00 96.81 266 ASN A N 1
ATOM 1990 C CA . ASN A 1 266 ? 1.756 -13.018 4.127 1.00 96.81 266 ASN A CA 1
ATOM 1991 C C . ASN A 1 266 ? 3.062 -13.264 3.355 1.00 96.81 266 ASN A C 1
ATOM 1993 O O . ASN A 1 266 ? 3.862 -14.110 3.749 1.00 96.81 266 ASN A O 1
ATOM 1997 N N . GLU A 1 267 ? 3.285 -12.561 2.243 1.00 97.62 267 GLU A N 1
ATOM 1998 C CA . GLU A 1 267 ? 4.461 -12.765 1.404 1.00 97.62 267 GLU A CA 1
ATOM 1999 C C . GLU A 1 267 ? 5.549 -11.727 1.715 1.00 97.62 267 GLU A C 1
ATOM 2001 O O . GLU A 1 267 ? 5.497 -10.569 1.294 1.00 97.62 267 GLU A O 1
ATOM 2006 N N . GLU A 1 268 ? 6.599 -12.173 2.408 1.00 95.62 268 GLU A N 1
ATOM 2007 C CA . GLU A 1 268 ? 7.721 -11.339 2.868 1.00 95.62 268 GLU A CA 1
ATOM 2008 C C . GLU A 1 268 ? 8.412 -10.555 1.737 1.00 95.62 268 GLU A C 1
ATOM 2010 O O . GLU A 1 268 ? 8.863 -9.420 1.923 1.00 95.62 268 GLU A O 1
ATOM 2015 N N . LYS A 1 269 ? 8.420 -11.112 0.520 1.00 96.50 269 LYS A N 1
ATOM 2016 C CA . LYS A 1 269 ? 9.016 -10.481 -0.665 1.00 96.50 269 LYS A CA 1
ATOM 2017 C C . LYS A 1 269 ? 8.338 -9.160 -1.061 1.00 96.50 269 LYS A C 1
ATOM 2019 O O . LYS A 1 269 ? 8.990 -8.331 -1.688 1.00 96.50 269 LYS A O 1
ATOM 2024 N N . TYR A 1 270 ? 7.056 -8.962 -0.730 1.00 97.31 270 TYR A N 1
ATOM 2025 C CA . TYR A 1 270 ? 6.327 -7.718 -1.021 1.00 97.31 270 TYR A CA 1
ATOM 2026 C C . TYR A 1 270 ? 6.391 -6.713 0.133 1.00 97.31 270 TYR A C 1
ATOM 2028 O O . TYR A 1 270 ? 6.242 -5.513 -0.086 1.00 97.31 270 TYR A O 1
ATOM 2036 N N . ARG A 1 271 ? 6.683 -7.189 1.347 1.00 97.44 271 ARG A N 1
ATOM 2037 C CA . ARG A 1 271 ? 6.900 -6.353 2.538 1.00 97.44 271 ARG A CA 1
ATOM 2038 C C . ARG A 1 271 ? 8.331 -5.834 2.650 1.00 97.44 271 ARG A C 1
ATOM 2040 O O . ARG A 1 271 ? 8.587 -4.942 3.451 1.00 97.44 271 ARG A O 1
ATOM 2047 N N . THR A 1 272 ? 9.240 -6.357 1.831 1.00 97.31 272 THR A N 1
ATOM 2048 C CA . THR A 1 272 ? 10.661 -6.006 1.834 1.00 97.31 272 THR A CA 1
ATOM 2049 C C . THR A 1 272 ? 11.043 -5.232 0.575 1.00 97.31 272 THR A C 1
ATOM 2051 O O . THR A 1 272 ? 10.851 -5.697 -0.547 1.00 97.31 272 THR A O 1
ATOM 2054 N N . VAL A 1 273 ? 11.656 -4.064 0.743 1.00 97.50 273 VAL A N 1
ATOM 2055 C CA . VAL A 1 273 ? 12.199 -3.237 -0.339 1.00 97.50 273 VAL A CA 1
ATOM 2056 C C . VAL A 1 273 ? 13.720 -3.210 -0.227 1.00 97.50 273 VAL A C 1
ATOM 2058 O O . VAL A 1 273 ? 14.281 -2.941 0.832 1.00 97.50 273 VAL A O 1
ATOM 2061 N N . ASN A 1 274 ? 14.414 -3.487 -1.332 1.00 96.88 274 ASN A N 1
ATOM 2062 C CA . ASN A 1 274 ? 15.874 -3.441 -1.380 1.00 96.88 274 ASN A CA 1
ATOM 2063 C C . ASN A 1 274 ? 16.361 -2.055 -1.860 1.00 96.88 274 ASN A C 1
ATOM 2065 O O . ASN A 1 274 ? 16.332 -1.798 -3.071 1.00 96.88 274 ASN A O 1
ATOM 2069 N N . PRO A 1 275 ? 16.870 -1.182 -0.967 1.00 96.00 275 PRO A N 1
ATOM 2070 C CA . PRO A 1 275 ? 17.361 0.144 -1.344 1.00 96.00 275 PRO A CA 1
ATOM 2071 C C . PRO A 1 275 ? 18.624 0.095 -2.222 1.00 96.00 275 PRO A C 1
ATOM 2073 O O . PRO A 1 275 ? 18.951 1.076 -2.893 1.00 96.00 275 PRO A O 1
ATOM 2076 N N . SER A 1 276 ? 19.326 -1.043 -2.268 1.00 96.38 276 SER A N 1
ATOM 2077 C CA . SER A 1 276 ? 20.493 -1.244 -3.136 1.00 96.38 276 SER A CA 1
ATOM 2078 C C . SER A 1 276 ? 20.120 -1.496 -4.599 1.00 96.38 276 SER A C 1
ATOM 2080 O O . SER A 1 276 ? 20.994 -1.424 -5.468 1.00 96.38 276 SER A O 1
ATOM 2082 N N . ASN A 1 277 ? 18.845 -1.769 -4.904 1.00 96.44 277 ASN A N 1
ATOM 2083 C CA . ASN A 1 277 ? 18.394 -1.960 -6.279 1.00 96.44 277 ASN A CA 1
ATOM 2084 C C . ASN A 1 277 ? 18.657 -0.678 -7.102 1.00 96.44 277 ASN A C 1
ATOM 2086 O O . ASN A 1 277 ? 18.205 0.400 -6.711 1.00 96.44 277 ASN A O 1
ATOM 2090 N N . PRO A 1 278 ? 19.360 -0.758 -8.250 1.00 97.00 278 PRO A N 1
ATOM 2091 C CA . PRO A 1 278 ? 19.750 0.423 -9.016 1.00 97.00 278 PRO A CA 1
ATOM 2092 C C . PRO A 1 278 ? 18.554 1.211 -9.556 1.00 97.00 278 PRO A C 1
ATOM 2094 O O . PRO A 1 278 ? 18.647 2.433 -9.661 1.00 97.00 278 PRO A O 1
ATOM 2097 N N . THR A 1 279 ? 17.445 0.545 -9.883 1.00 95.44 279 THR A N 1
ATOM 2098 C CA . THR A 1 279 ? 16.219 1.208 -10.341 1.00 95.44 279 THR A CA 1
ATOM 2099 C C . THR A 1 279 ? 15.624 2.022 -9.203 1.00 95.44 279 THR A C 1
ATOM 2101 O O . THR A 1 279 ? 15.453 3.227 -9.352 1.00 95.44 279 THR A O 1
ATOM 2104 N N . PHE A 1 280 ? 15.424 1.393 -8.042 1.00 96.56 280 PHE A N 1
ATOM 2105 C CA . PHE A 1 280 ? 14.896 2.051 -6.847 1.00 96.56 280 PHE A CA 1
ATOM 2106 C C . PHE A 1 280 ? 15.789 3.212 -6.388 1.00 96.56 280 PHE A C 1
ATOM 2108 O O . PHE A 1 280 ? 15.312 4.310 -6.119 1.00 96.56 280 PHE A O 1
ATOM 2115 N N . LYS A 1 281 ? 17.108 3.000 -6.364 1.00 97.06 281 LYS A N 1
ATOM 2116 C CA . LYS A 1 281 ? 18.091 4.012 -5.964 1.00 97.06 281 LYS A CA 1
ATOM 2117 C C . LYS A 1 281 ? 18.105 5.229 -6.891 1.00 97.06 281 LYS A C 1
ATOM 2119 O O . LYS A 1 281 ? 18.339 6.336 -6.421 1.00 97.06 281 LYS A O 1
ATOM 2124 N N . ARG A 1 282 ? 17.894 5.036 -8.199 1.00 97.25 282 ARG A N 1
ATOM 2125 C CA . ARG A 1 282 ? 17.853 6.131 -9.186 1.00 97.25 282 ARG A CA 1
ATOM 2126 C C . ARG A 1 282 ? 16.540 6.904 -9.164 1.00 97.25 282 ARG A C 1
ATOM 2128 O O . ARG A 1 282 ? 16.560 8.081 -9.499 1.00 97.25 282 ARG A O 1
ATOM 2135 N N . THR A 1 283 ? 15.431 6.251 -8.828 1.00 97.12 283 THR A N 1
ATOM 2136 C CA . THR A 1 283 ? 14.109 6.884 -8.794 1.00 97.12 283 THR A CA 1
ATOM 2137 C C . THR A 1 283 ? 13.791 7.389 -7.391 1.00 97.12 283 THR A C 1
ATOM 2139 O O . THR A 1 283 ? 13.915 8.579 -7.125 1.00 97.12 283 THR A O 1
ATOM 2142 N N . VAL A 1 284 ? 13.444 6.485 -6.478 1.00 97.44 284 VAL A N 1
ATOM 2143 C CA . VAL A 1 284 ? 12.991 6.796 -5.117 1.00 97.44 284 VAL A CA 1
ATOM 2144 C C . VAL A 1 284 ? 14.146 7.292 -4.249 1.00 97.44 284 VAL A C 1
ATOM 2146 O O . VAL A 1 284 ? 14.022 8.314 -3.587 1.00 97.44 284 VAL A O 1
ATOM 2149 N N . GLY A 1 285 ? 15.300 6.619 -4.294 1.00 96.06 285 GLY A N 1
ATOM 2150 C CA . GLY A 1 285 ? 16.458 6.967 -3.461 1.00 96.06 285 GLY A CA 1
ATOM 2151 C C . GLY A 1 285 ? 17.177 8.263 -3.858 1.00 96.06 285 GLY A C 1
ATOM 2152 O O . GLY A 1 285 ? 18.002 8.757 -3.091 1.00 96.06 285 GLY A O 1
ATOM 2153 N N . ALA A 1 286 ? 16.896 8.803 -5.047 1.00 96.75 286 ALA A N 1
ATOM 2154 C CA . ALA A 1 286 ? 17.430 10.085 -5.504 1.00 96.75 286 ALA A CA 1
ATOM 2155 C C . ALA A 1 286 ? 16.499 11.264 -5.172 1.00 96.75 286 ALA A C 1
ATOM 2157 O O . ALA A 1 286 ? 16.958 12.407 -5.163 1.00 96.75 286 ALA A O 1
ATOM 2158 N N . GLN A 1 287 ? 15.214 10.996 -4.916 1.00 97.31 287 GLN A N 1
ATOM 2159 C CA . GLN A 1 287 ? 14.208 12.014 -4.638 1.00 97.31 287 GLN A CA 1
ATOM 2160 C C . GLN A 1 287 ? 14.221 12.379 -3.144 1.00 97.31 287 GLN A C 1
ATOM 2162 O O . GLN A 1 287 ? 14.137 11.479 -2.304 1.00 97.31 287 GLN A O 1
ATOM 2167 N N . PRO A 1 288 ? 14.284 13.674 -2.781 1.00 95.44 288 PRO A N 1
ATOM 2168 C CA . PRO A 1 288 ? 14.150 14.086 -1.387 1.00 95.44 288 PRO A CA 1
ATOM 2169 C C . PRO A 1 288 ? 12.764 13.702 -0.860 1.00 95.44 288 PRO A C 1
ATOM 2171 O O . PRO A 1 288 ? 11.753 13.990 -1.503 1.00 95.44 288 PRO A O 1
ATOM 2174 N N . GLY A 1 289 ? 12.717 13.032 0.290 1.00 95.00 289 GLY A N 1
ATOM 2175 C CA . GLY A 1 289 ? 11.475 12.539 0.878 1.00 95.00 289 GLY A CA 1
ATOM 2176 C C . GLY A 1 289 ? 11.080 11.129 0.443 1.00 95.00 289 GLY A C 1
ATOM 2177 O O . GLY A 1 289 ? 10.163 10.569 1.034 1.00 95.00 289 GLY A O 1
ATOM 2178 N N . GLY A 1 290 ? 11.732 10.537 -0.566 1.00 96.31 290 GLY A N 1
ATOM 2179 C CA . GLY A 1 290 ? 11.356 9.222 -1.097 1.00 96.31 290 GLY A CA 1
ATOM 2180 C C . GLY A 1 290 ? 11.571 8.074 -0.108 1.00 96.31 290 GLY A C 1
ATOM 2181 O O . GLY A 1 290 ? 10.713 7.203 0.026 1.00 96.31 290 GLY A O 1
ATOM 2182 N N . ILE A 1 291 ? 12.705 8.070 0.599 1.00 96.06 291 ILE A N 1
ATOM 2183 C CA . ILE A 1 291 ? 13.009 7.048 1.617 1.00 96.06 291 ILE A CA 1
ATOM 2184 C C . ILE A 1 291 ? 12.284 7.380 2.926 1.00 96.06 291 ILE A C 1
ATOM 2186 O O . ILE A 1 291 ? 11.759 6.492 3.593 1.00 96.06 291 ILE A O 1
ATOM 2190 N N . GLU A 1 292 ? 12.197 8.664 3.256 1.00 95.56 292 GLU A N 1
ATOM 2191 C CA . GLU A 1 292 ? 11.520 9.188 4.438 1.00 95.56 292 GLU A CA 1
ATOM 2192 C C . GLU A 1 292 ? 10.019 8.883 4.408 1.00 95.56 292 GLU A C 1
ATOM 2194 O O . GLU A 1 292 ? 9.439 8.566 5.444 1.00 95.56 292 GLU A O 1
ATOM 2199 N N . PHE A 1 293 ? 9.408 8.890 3.220 1.00 96.69 293 PHE A N 1
ATOM 2200 C CA . PHE A 1 293 ? 8.032 8.447 3.017 1.00 96.69 293 PHE A CA 1
ATOM 2201 C C . PHE A 1 293 ? 7.840 6.987 3.435 1.00 96.69 293 PHE A C 1
ATOM 2203 O O . PHE A 1 293 ? 6.890 6.682 4.147 1.00 96.69 293 PHE A O 1
ATOM 2210 N N . LEU A 1 294 ? 8.754 6.086 3.053 1.00 96.50 294 LEU A N 1
ATOM 2211 C CA . LEU A 1 294 ? 8.668 4.678 3.452 1.00 96.50 294 LEU A CA 1
ATOM 2212 C C . LEU A 1 294 ? 8.793 4.520 4.971 1.00 96.50 294 LEU A C 1
ATOM 2214 O O . LEU A 1 294 ? 8.024 3.770 5.566 1.00 96.50 294 LEU A O 1
ATOM 2218 N N . TRP A 1 295 ? 9.689 5.266 5.617 1.00 95.62 295 TRP A N 1
ATOM 2219 C CA . TRP A 1 295 ? 9.776 5.277 7.082 1.00 95.62 295 TRP A CA 1
ATOM 2220 C C . TRP A 1 295 ? 8.506 5.819 7.741 1.00 95.62 295 TRP A C 1
ATOM 2222 O O . TRP A 1 295 ? 8.051 5.264 8.737 1.00 95.62 295 TRP A O 1
ATOM 2232 N N . ALA A 1 296 ? 7.903 6.870 7.178 1.00 95.00 296 ALA A N 1
ATOM 2233 C CA . ALA A 1 296 ? 6.658 7.440 7.687 1.00 95.00 296 ALA A CA 1
ATOM 2234 C C . ALA A 1 296 ? 5.472 6.467 7.563 1.00 95.00 296 ALA A C 1
ATOM 2236 O O . ALA A 1 296 ? 4.605 6.464 8.433 1.00 95.00 296 ALA A O 1
ATOM 2237 N N . VAL A 1 297 ? 5.467 5.625 6.524 1.00 95.69 297 VAL A N 1
ATOM 2238 C CA . VAL A 1 297 ? 4.479 4.550 6.327 1.00 95.69 297 VAL A CA 1
ATOM 2239 C C . VAL A 1 297 ? 4.679 3.380 7.305 1.00 95.69 297 VAL A C 1
ATOM 2241 O O . VAL A 1 297 ? 3.728 2.650 7.562 1.00 95.69 297 VAL A O 1
ATOM 2244 N N . GLY A 1 298 ? 5.877 3.209 7.878 1.00 95.31 298 GLY A N 1
ATOM 2245 C CA . GLY A 1 298 ? 6.186 2.132 8.831 1.00 95.31 298 GLY A CA 1
ATOM 2246 C C . GLY A 1 298 ? 7.211 1.107 8.336 1.00 95.31 298 GLY A C 1
ATOM 2247 O O . GLY A 1 298 ? 7.342 0.032 8.919 1.00 95.31 298 GLY A O 1
ATOM 2248 N N . TYR A 1 299 ? 7.945 1.400 7.259 1.00 96.81 299 TYR A N 1
ATOM 2249 C CA . TYR A 1 299 ? 9.099 0.584 6.888 1.00 96.81 299 TYR A CA 1
ATOM 2250 C C . TYR A 1 299 ? 10.276 0.862 7.824 1.00 96.81 299 TYR A C 1
ATOM 2252 O O . TYR A 1 299 ? 10.666 2.011 8.024 1.00 96.81 299 TYR A O 1
ATOM 2260 N N . GLU A 1 300 ? 10.912 -0.194 8.312 1.00 96.38 300 GLU A N 1
ATOM 2261 C CA . GLU A 1 300 ? 12.104 -0.122 9.151 1.00 96.38 300 GLU A CA 1
ATOM 2262 C C . GLU A 1 300 ? 13.333 -0.647 8.413 1.00 96.38 300 GLU A C 1
ATOM 2264 O O . GLU A 1 300 ? 13.240 -1.520 7.551 1.00 96.38 300 GLU A O 1
ATOM 2269 N N . ASN A 1 301 ? 14.510 -0.112 8.736 1.00 96.00 301 ASN A N 1
ATOM 2270 C CA . ASN A 1 301 ? 15.758 -0.568 8.132 1.00 96.00 301 ASN A CA 1
ATOM 2271 C C . ASN A 1 301 ? 16.307 -1.787 8.887 1.00 96.00 301 ASN A C 1
ATOM 2273 O O . ASN A 1 301 ? 16.873 -1.648 9.971 1.00 96.00 301 ASN A O 1
ATOM 2277 N N . VAL A 1 302 ? 16.174 -2.967 8.286 1.00 95.88 302 VAL A N 1
ATOM 2278 C CA . VAL A 1 302 ? 16.613 -4.256 8.824 1.00 95.88 302 VAL A CA 1
ATOM 2279 C C . VAL A 1 302 ? 17.659 -4.845 7.878 1.00 95.88 302 VAL A C 1
ATOM 2281 O O . VAL A 1 302 ? 17.371 -5.150 6.724 1.00 95.88 302 VAL A O 1
ATOM 2284 N N . HIS A 1 303 ? 18.905 -4.973 8.341 1.00 95.00 303 HIS A N 1
ATOM 2285 C CA . HIS A 1 303 ? 20.024 -5.550 7.572 1.00 95.00 303 HIS A CA 1
ATOM 2286 C C . HIS A 1 303 ? 20.246 -4.937 6.172 1.00 95.00 303 HIS A C 1
ATOM 2288 O O . HIS A 1 303 ? 20.671 -5.619 5.242 1.00 95.00 303 HIS A O 1
ATOM 2294 N N . GLY A 1 304 ? 19.975 -3.638 6.005 1.00 94.56 304 GLY A N 1
ATOM 2295 C CA . GLY A 1 304 ? 20.121 -2.958 4.713 1.00 94.56 304 GLY A CA 1
ATOM 2296 C C . GLY A 1 304 ? 18.934 -3.146 3.765 1.00 94.56 304 GLY A C 1
ATOM 2297 O O . GLY A 1 304 ? 19.018 -2.744 2.603 1.00 94.56 304 GLY A O 1
ATOM 2298 N N . HIS A 1 305 ? 17.835 -3.711 4.259 1.00 96.69 305 HIS A N 1
ATOM 2299 C CA . HIS A 1 305 ? 16.539 -3.777 3.600 1.00 96.69 305 HIS A CA 1
ATOM 2300 C C . HIS A 1 305 ? 15.520 -2.921 4.353 1.00 96.69 305 HIS A C 1
ATOM 2302 O O . HIS A 1 305 ? 15.612 -2.757 5.563 1.00 96.69 305 HIS A O 1
ATOM 2308 N N . LEU A 1 306 ? 14.542 -2.371 3.639 1.00 97.06 306 LEU A N 1
ATOM 2309 C CA . LEU A 1 306 ? 13.399 -1.699 4.249 1.00 97.06 306 LEU A CA 1
ATOM 2310 C C . LEU A 1 306 ? 12.271 -2.723 4.394 1.00 97.06 306 LEU A C 1
ATOM 2312 O O . LEU A 1 306 ? 11.783 -3.215 3.379 1.00 97.06 306 LEU A O 1
ATOM 2316 N N . VAL A 1 307 ? 11.866 -3.048 5.619 1.00 97.44 307 VAL A N 1
ATOM 2317 C CA . VAL A 1 307 ? 10.852 -4.072 5.919 1.00 97.44 307 VAL A CA 1
ATOM 2318 C C . VAL A 1 307 ? 9.643 -3.421 6.582 1.00 97.44 307 VAL A C 1
ATOM 2320 O O . VAL A 1 307 ? 9.800 -2.676 7.545 1.00 97.44 307 VAL A O 1
ATOM 2323 N N . LEU A 1 308 ? 8.440 -3.688 6.071 1.00 96.94 308 LEU A N 1
ATOM 2324 C CA . LEU A 1 308 ? 7.189 -3.173 6.632 1.00 96.94 308 LEU A CA 1
ATOM 2325 C C . LEU A 1 308 ? 6.764 -3.985 7.865 1.00 96.94 308 LEU A C 1
ATOM 2327 O O . LEU A 1 308 ? 6.277 -5.115 7.724 1.00 96.94 308 LEU A O 1
ATOM 2331 N N . GLN A 1 309 ? 6.915 -3.392 9.052 1.00 90.25 309 GLN A N 1
ATOM 2332 C CA . GLN A 1 309 ? 6.383 -3.912 10.316 1.00 90.25 309 GLN A CA 1
ATOM 2333 C C . GLN A 1 309 ? 4.896 -3.537 10.388 1.00 90.25 309 GLN A C 1
ATOM 2335 O O . GLN A 1 309 ? 4.549 -2.384 10.627 1.00 90.25 309 GLN A O 1
ATOM 2340 N N . ALA A 1 310 ? 4.022 -4.493 10.093 1.00 73.62 310 ALA A N 1
ATOM 2341 C CA . ALA A 1 310 ? 2.566 -4.350 10.108 1.00 73.62 310 ALA A CA 1
ATOM 2342 C C . ALA A 1 310 ? 1.946 -5.596 10.733 1.00 73.62 310 ALA A C 1
ATOM 2344 O O . ALA A 1 310 ? 2.494 -6.698 10.462 1.00 73.62 310 ALA A O 1
#

Mean predicted aligned error: 21.93 Å

Nearest PDB structures (foldseek):
  6sap-assembly1_A  TM=7.740E-01  e=3.916E-03  Homo sapiens
  8fcr-assembly1_G  TM=8.635E-01  e=2.006E-02  Homo sapiens
  2hpj-assembly1_A  TM=7.197E-01  e=6.355E-03  Mus musculus
  2d5u-assembly1_A  TM=5.592E-01  e=3.470E-03  Mus musculus
  2dzl-assembly1_A  TM=6.026E-01  e=9.076E-01  Homo sapiens

Secondary structure (DSSP, 8-state):
---------------PPP--------------PPPPPP-------------------PPP-----------PPPPPS----THHHHHHHHHHHHHHHHHTT--HHHHHHHHHHTTT-HHHHHHHHHHS-----------HHHHHHHHHHHHHHHHHHHHHHHHHHHHSPPPPPPHHHHHHHHHHHHHHHHHTT-PPPPP-------------------PPP--------SS-HHHHHHHHHHHHTT-HHHHHHHHHHHHHHHH-TT-HHHHEE-TT-HHHHHHTTTSTTHHHHHHHHTEEEETTEEEE--

Foldseek 3Di:
DDDDDDDDDDPDDDDDDDDDDDDDDDDDDDDDDDDDDDPPDDPPDDDDDPDDDDDDDDDDDDDDDPDDPPPDPDDPDDPDPPPPVLVVLLVVLLVVCVVVVDDSVLSVVLCVVVVNDSVSSVVVVVVDDPDPPPPPPPDVVVVVVVVVVVVVVVVVVVVVVVVVVVVDDPPPQDPVNVVVVVVVVVVVVVVVPDDDDDDDDDDDDDDDDDDDDDDDPPDPPPPPPDQPPDDDLVVQLVVLCVQLVVPVVLVVVVCVLVVQCVVCVPDQVSQKAQCPPPVCCVRQVVGVSSVSNLVSQAFDQDPRITGHDD

Radius of gyration: 36.01 Å; Cα contacts (8 Å, |Δi|>4): 120; chains: 1; bounding box: 100×57×88 Å

Solvent-accessible surface area (backbone atoms only — not comparable to full-atom values): 20513 Å² total; per-residue (Å²): 135,91,79,87,84,79,88,86,81,86,85,76,85,80,80,81,82,80,87,84,90,78,96,78,83,83,81,79,83,81,80,83,77,78,82,80,78,80,89,72,88,70,89,74,77,80,77,80,84,76,83,78,92,77,86,84,80,88,86,78,88,82,80,84,82,92,76,76,88,74,79,70,80,78,75,82,74,89,74,74,76,74,62,64,62,53,57,56,56,49,50,56,49,42,55,52,38,41,73,73,69,43,53,69,66,58,37,51,54,28,25,61,75,35,75,65,36,59,70,55,16,52,51,52,57,69,72,46,72,79,71,71,83,71,71,79,74,69,63,72,67,60,58,53,51,51,52,52,52,52,53,50,54,51,50,54,53,54,50,51,53,52,48,54,58,67,74,47,74,78,79,74,77,52,74,72,57,57,53,48,52,56,51,51,56,54,48,60,64,56,65,78,68,70,80,85,80,81,88,80,84,90,84,86,89,80,88,80,90,86,91,78,92,73,82,85,72,81,72,74,82,80,72,74,81,70,75,84,90,81,68,56,55,66,56,46,34,53,55,20,47,63,57,39,66,85,38,66,71,43,52,54,52,52,51,54,46,51,52,46,23,68,78,36,76,86,42,65,76,46,37,43,44,60,62,79,39,66,66,46,32,64,47,32,63,62,40,68,39,42,61,56,29,43,45,39,74,38,33,41,84,53,97,77,27,35,36,55,73,124

Sequence (310 aa):
MQACWIGNTPSSGFTFPASLPEDAFPAAFPRRSAPAPPLRSLYLRSPHRRLHPNGPSPLPYLLTPRSSSVRLPTPPFGVRPMGAEQSRAHRGSLDHLQGMGFSQEQAVVALQAAHGDLQRAVQLLLDQPQSPPVAHSLPPSAAVQRAEEAAALQRALEESRREAARARPPPKPTAPQAHALLAAEARMRSANQRPVPNASGFTAATQRSSSCAVARHSAPPRVLPQAPVGGSPEERVQQCAQMISGNAQVVDILITSLSRALEHPNEEKYRTVNPSNPTFKRTVGAQPGGIEFLWAVGYENVHGHLVLQA

pLDDT: mean 73.17, std 21.84, range [33.16, 97.88]

InterPro domains:
  IPR009060 UBA-like superfamily [SSF46934] (85-135)
  IPR015940 Ubiquitin-associated domain [PF00627] (94-125)
  IPR015940 Ubiquitin-associated domain [PS50030] (84-128)
  IPR015940 Ubiquitin-associated domain [SM00165] (90-127)
  IPR018997 PUB domain [PF09409] (250-302)
  IPR036339 PUB-like domain superfamily [SSF143503] (248-309)

Organism: Prymnesium parvum (NCBI:txid97485)